Protein AF-A0A519ZXK4-F1 (afdb_monomer)

pLDDT: mean 90.57, std 16.21, range [41.09, 98.88]

Secondary structure (DSSP, 8-state):
---------------------S-TTS-PPPSS------HHHHHHHHHHHHH--EEEE--SGGGTTT-STTGGGS--TT----TTS-HHHHHHHHHGGGGT---TT--HHHHHHHHHHTT--EEEEEEE-TT--BSS--SS-S-BGGGSTTTTSTT-SHHHHHHHHHHHTT-EEEEEE-S--TT-TTTS-TTS---SSS-SS-TTT-HHHHHHHHHHHHHHHHHHHHHS---SB-

Sequence (234 aa):
MKKATLALALLTAASTLPALAQEQGIHQQSTEYEAPTDPLVVKKLDKWRDQKFGLILHWGLYAVPGIIESWQICSEPWIDRDSTSNYEAYKQNYWNYSKVFNPVNFNPEQWASVAKKAGMRYLVFTTKHHDGFNMFDTKQSDFKISNGPFKDNPRADVAKYVFSAFRKEGFMIGAYFSKPDWHSQDFWWPKYATPDRNVNYDIKKYPWRWKKYQDFTYNQISELMHNYGSMDIL

Solvent-accessible surface area (backbone atoms only — not comparable to full-atom values): 14018 Å² total; per-resi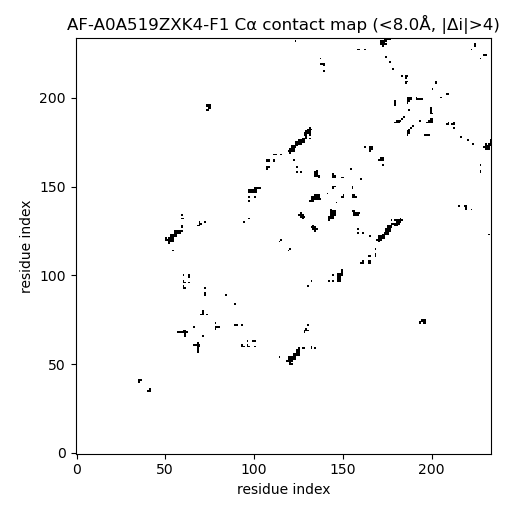due (Å²): 134,92,80,84,83,81,83,81,82,81,80,78,81,79,77,80,70,77,83,83,80,84,60,92,86,61,86,70,83,71,94,61,89,80,76,76,78,52,69,67,58,47,58,47,49,57,57,55,66,69,47,82,41,60,45,75,45,90,65,59,59,32,63,74,84,67,52,69,60,52,55,76,71,39,49,45,95,90,52,85,70,69,85,87,56,56,67,68,60,50,43,52,55,55,60,50,34,46,72,68,49,52,72,86,81,74,52,44,56,60,52,32,52,51,40,49,75,72,63,40,36,32,39,31,38,36,38,23,48,47,56,41,51,23,36,36,75,57,92,84,55,79,56,23,42,44,70,29,66,30,37,85,44,97,63,27,40,39,43,55,51,39,50,50,31,29,46,75,73,67,32,46,37,22,45,39,66,46,84,51,32,62,63,39,59,54,36,41,33,86,92,42,70,64,72,42,84,61,65,42,63,64,49,86,85,38,47,72,44,42,47,52,37,50,52,52,52,49,51,53,51,47,49,50,62,70,72,59,51,85,69,73,42,112

Foldseek 3Di:
DDDDDDDDDPPPPPPPPPPPPPPPPDDDDDPDDDDDPPPVVVVLVVVVVVQVFAEEDQDDLCVQVVDDRCCCLWQDPVRDDDPVDDSVNVLVVSLCSLQVPAPPVDDLLVVLVVCVVVSHAAYEYEQDDQQQQGLADAPLDCNYQCNYPHVPPPCSRVLLVNLVSNVVSNHQYHYDYDLHHCPDCLQDPPVADRNGSGRRDDCVVVVVSVVVSVVSSVRRVVCCPPPNPHHSYD

Radius of gyration: 24.85 Å; Cα contacts (8 Å, |Δi|>4): 290; chains: 1; bounding box: 69×90×57 Å

Mean predicted aligned error: 7.88 Å

Structure (mmCIF, N/CA/C/O backbone):
data_AF-A0A519ZXK4-F1
#
_entry.id   AF-A0A519ZXK4-F1
#
loop_
_atom_site.group_PDB
_atom_site.id
_atom_site.type_symbol
_atom_site.label_atom_id
_atom_site.label_alt_id
_atom_site.label_comp_id
_atom_site.label_asym_id
_atom_site.label_entity_id
_atom_site.label_seq_id
_atom_site.pdbx_PDB_ins_code
_atom_site.Cartn_x
_atom_site.Cartn_y
_atom_site.Cartn_z
_atom_site.occupancy
_atom_site.B_iso_or_equiv
_atom_site.auth_seq_id
_atom_site.auth_comp_id
_atom_site.auth_asym_id
_atom_site.auth_atom_id
_atom_site.pdbx_PDB_model_num
ATOM 1 N N . MET A 1 1 ? 44.407 -70.971 -33.280 1.00 41.09 1 MET A N 1
ATOM 2 C CA . MET A 1 1 ? 44.658 -69.769 -32.451 1.00 41.09 1 MET A CA 1
ATOM 3 C C . MET A 1 1 ? 43.320 -69.168 -32.054 1.00 41.09 1 MET A C 1
ATOM 5 O O . MET A 1 1 ? 42.549 -68.795 -32.925 1.00 41.09 1 MET A O 1
ATOM 9 N N . LYS A 1 2 ? 43.017 -69.180 -30.753 1.00 41.78 2 LYS A N 1
ATOM 10 C CA . LYS A 1 2 ? 41.775 -68.671 -30.156 1.00 41.78 2 LYS A CA 1
ATOM 11 C C . LYS A 1 2 ? 41.741 -67.141 -30.258 1.00 41.78 2 LYS A C 1
ATOM 13 O O . LYS A 1 2 ? 42.714 -66.507 -29.860 1.00 41.78 2 LYS A O 1
ATOM 18 N N . LYS A 1 3 ? 40.633 -66.551 -30.709 1.00 41.34 3 LYS A N 1
ATOM 19 C CA . LYS A 1 3 ? 40.285 -65.161 -30.382 1.00 41.34 3 LYS A CA 1
ATOM 20 C C . LYS A 1 3 ? 38.815 -65.123 -29.978 1.00 41.34 3 LYS A C 1
ATOM 22 O O . LYS A 1 3 ? 37.933 -65.331 -30.798 1.00 41.34 3 LYS A O 1
ATOM 27 N N . ALA A 1 4 ? 38.610 -64.966 -28.674 1.00 42.75 4 ALA A N 1
ATOM 28 C CA . ALA A 1 4 ? 37.325 -64.738 -28.045 1.00 42.75 4 ALA A CA 1
ATOM 29 C C . ALA A 1 4 ? 36.874 -63.305 -28.348 1.00 42.75 4 ALA A C 1
ATOM 31 O O . ALA A 1 4 ? 37.639 -62.363 -28.142 1.00 42.75 4 ALA A O 1
ATOM 32 N N . THR A 1 5 ? 35.648 -63.144 -28.834 1.00 50.75 5 THR A N 1
ATOM 33 C CA . THR A 1 5 ? 35.023 -61.833 -29.008 1.00 50.75 5 THR A CA 1
ATOM 34 C C . THR A 1 5 ? 34.357 -61.467 -27.686 1.00 50.75 5 THR A C 1
ATOM 36 O O . THR A 1 5 ? 33.363 -62.071 -27.291 1.00 50.75 5 THR A O 1
ATOM 39 N N . LEU A 1 6 ? 34.968 -60.531 -26.961 1.00 45.38 6 LEU A N 1
ATOM 40 C CA . LEU A 1 6 ? 34.467 -60.001 -25.698 1.00 45.38 6 LEU A CA 1
ATOM 41 C C . LEU A 1 6 ? 33.311 -59.033 -26.003 1.00 45.38 6 LEU A C 1
ATOM 43 O O . LEU A 1 6 ? 33.526 -57.982 -26.603 1.00 45.38 6 LEU A O 1
ATOM 47 N N . ALA A 1 7 ? 32.089 -59.393 -25.617 1.00 46.34 7 ALA A N 1
ATOM 48 C CA . ALA A 1 7 ? 30.957 -58.474 -25.610 1.00 46.34 7 ALA A CA 1
ATOM 49 C C . ALA A 1 7 ? 31.075 -57.560 -24.382 1.00 46.34 7 ALA A C 1
ATOM 51 O O . ALA A 1 7 ? 30.975 -58.029 -23.249 1.00 46.34 7 ALA A O 1
ATOM 52 N N . LEU A 1 8 ? 31.306 -56.265 -24.599 1.00 43.25 8 LEU A N 1
ATOM 53 C CA . LEU A 1 8 ? 31.286 -55.258 -23.540 1.00 43.25 8 LEU A CA 1
ATOM 54 C C . LEU A 1 8 ? 29.929 -54.544 -23.574 1.00 43.25 8 LEU A C 1
ATOM 56 O O . LEU A 1 8 ? 29.731 -53.589 -24.321 1.00 43.25 8 LEU A O 1
ATOM 60 N N . ALA A 1 9 ? 28.976 -55.040 -22.787 1.00 45.62 9 ALA A N 1
ATOM 61 C CA . ALA A 1 9 ? 27.735 -54.330 -22.507 1.00 45.62 9 ALA A CA 1
ATOM 62 C C . ALA A 1 9 ? 28.016 -53.255 -21.445 1.00 45.62 9 ALA A C 1
ATOM 64 O O . ALA A 1 9 ? 28.137 -53.551 -20.258 1.00 45.62 9 ALA A O 1
ATOM 65 N N . LEU A 1 10 ? 28.151 -52.001 -21.876 1.00 43.91 10 LEU A N 1
ATOM 66 C CA . LEU A 1 10 ? 28.158 -50.841 -20.986 1.00 43.91 10 LEU A CA 1
ATOM 67 C C . LEU A 1 10 ? 26.718 -50.573 -20.522 1.00 43.91 10 LEU A C 1
ATOM 69 O O . LEU A 1 10 ? 25.958 -49.876 -21.188 1.00 43.91 10 LEU A O 1
ATOM 73 N N . LEU A 1 11 ? 26.336 -51.137 -19.372 1.00 45.41 11 LEU A N 1
ATOM 74 C CA . LEU A 1 11 ? 25.186 -50.654 -18.610 1.00 45.41 11 LEU A CA 1
ATOM 75 C C . LEU A 1 11 ? 25.580 -49.340 -17.928 1.00 45.41 11 LEU A C 1
ATOM 77 O O . LEU A 1 11 ? 26.113 -49.327 -16.820 1.00 45.41 11 LEU A O 1
ATOM 81 N N . THR A 1 12 ? 25.308 -48.213 -18.579 1.00 50.72 12 THR A N 1
ATOM 82 C CA . THR A 1 12 ? 25.246 -46.922 -17.892 1.00 50.72 12 THR A CA 1
ATOM 83 C C . THR A 1 12 ? 23.930 -46.858 -17.127 1.00 50.72 12 THR A C 1
ATOM 85 O O . THR A 1 12 ? 22.896 -46.475 -17.674 1.00 50.72 12 THR A O 1
ATOM 88 N N . ALA A 1 13 ? 23.958 -47.254 -15.856 1.00 50.06 13 ALA A N 1
ATOM 89 C CA . ALA A 1 13 ? 22.916 -46.898 -14.908 1.00 50.06 13 ALA A CA 1
ATOM 90 C C . ALA A 1 13 ? 23.002 -45.383 -14.665 1.00 50.06 13 ALA A C 1
ATOM 92 O O . ALA A 1 13 ? 23.744 -44.917 -13.803 1.00 50.06 13 ALA A O 1
ATOM 93 N N . ALA A 1 14 ? 22.291 -44.603 -15.479 1.00 50.00 14 ALA A N 1
ATOM 94 C CA . ALA A 1 14 ? 22.047 -43.198 -15.202 1.00 50.00 14 ALA A CA 1
ATOM 95 C C . ALA A 1 14 ? 21.103 -43.125 -13.996 1.00 50.00 14 ALA A C 1
ATOM 97 O O . ALA A 1 14 ? 19.883 -43.176 -14.135 1.00 50.00 14 ALA A O 1
ATOM 98 N N . SER A 1 15 ? 21.673 -43.064 -12.795 1.00 45.84 15 SER A N 1
ATOM 99 C CA . SER A 1 15 ? 20.947 -42.651 -11.604 1.00 45.84 15 SER A CA 1
ATOM 100 C C . SER A 1 15 ? 20.541 -41.192 -11.796 1.00 45.84 15 SER A C 1
ATOM 102 O O . SER A 1 15 ? 21.322 -40.264 -11.598 1.00 45.84 15 SER A O 1
ATOM 104 N N . THR A 1 16 ? 19.301 -40.981 -12.228 1.00 47.19 16 THR A N 1
ATOM 105 C CA . THR A 1 16 ? 18.646 -39.676 -12.194 1.00 47.19 16 THR A CA 1
ATOM 106 C C . THR A 1 16 ? 18.451 -39.292 -10.731 1.00 47.19 16 THR A C 1
ATOM 108 O O . THR A 1 16 ? 17.419 -39.583 -10.130 1.00 47.19 16 THR A O 1
ATOM 111 N N . LEU A 1 17 ? 19.469 -38.678 -10.130 1.00 46.28 17 LEU A N 1
ATOM 112 C CA . LEU A 1 17 ? 19.286 -37.919 -8.902 1.00 46.28 17 LEU A CA 1
ATOM 113 C C . LEU A 1 17 ? 18.347 -36.754 -9.245 1.00 46.28 17 LEU A C 1
ATOM 115 O O . LEU A 1 17 ? 18.688 -35.958 -10.126 1.00 46.28 17 LEU A O 1
ATOM 119 N N . PRO A 1 18 ? 17.164 -36.640 -8.618 1.00 44.34 18 PRO A N 1
ATOM 120 C CA . PRO A 1 18 ? 16.341 -35.460 -8.802 1.00 44.34 18 PRO A CA 1
ATOM 121 C C . PRO A 1 18 ? 17.137 -34.251 -8.304 1.00 44.34 18 PRO A C 1
ATOM 123 O O . PRO A 1 18 ? 17.738 -34.277 -7.229 1.00 44.34 18 PRO A O 1
ATOM 126 N N . ALA A 1 19 ? 17.174 -33.199 -9.117 1.00 43.81 19 ALA A N 1
ATOM 127 C CA . ALA A 1 19 ? 17.803 -31.935 -8.778 1.00 43.81 19 ALA A CA 1
ATOM 128 C C . ALA A 1 19 ? 17.041 -31.265 -7.618 1.00 43.81 19 ALA A C 1
ATOM 130 O O . ALA A 1 19 ? 16.185 -30.413 -7.829 1.00 43.81 19 ALA A O 1
ATOM 131 N N . LEU A 1 20 ? 17.359 -31.635 -6.376 1.00 47.44 20 LEU A N 1
ATOM 132 C CA . LEU A 1 20 ? 16.859 -31.003 -5.147 1.00 47.44 20 LEU A CA 1
ATOM 133 C C . LEU A 1 20 ? 17.559 -29.656 -4.882 1.00 47.44 20 LEU A C 1
ATOM 135 O O . LEU A 1 20 ? 18.068 -29.402 -3.794 1.00 47.44 20 LEU A O 1
ATOM 139 N N . ALA A 1 21 ? 17.646 -28.780 -5.884 1.00 44.69 21 ALA A N 1
ATOM 140 C CA . ALA A 1 21 ? 18.371 -27.511 -5.760 1.00 44.69 21 ALA A CA 1
ATOM 141 C C . ALA A 1 21 ? 17.477 -26.300 -5.412 1.00 44.69 21 ALA A C 1
ATOM 143 O O . ALA A 1 21 ? 17.986 -25.182 -5.267 1.00 44.69 21 ALA A O 1
ATOM 144 N N . GLN A 1 22 ? 16.163 -26.491 -5.232 1.00 50.97 22 GLN A N 1
ATOM 145 C CA . GLN A 1 22 ? 15.200 -25.381 -5.191 1.00 50.97 22 GLN A CA 1
ATOM 146 C C . GLN A 1 22 ? 14.419 -25.199 -3.876 1.00 50.97 22 GLN A C 1
ATOM 148 O O . GLN A 1 22 ? 13.482 -24.414 -3.848 1.00 50.97 22 GLN A O 1
ATOM 153 N N . GLU A 1 23 ? 14.819 -25.829 -2.767 1.00 48.72 23 GLU A N 1
ATOM 154 C CA . GLU A 1 23 ? 14.018 -25.761 -1.522 1.00 48.72 23 GLU A CA 1
ATOM 155 C C . GLU A 1 23 ? 14.664 -25.035 -0.337 1.00 48.72 23 GLU A C 1
ATOM 157 O O . GLU A 1 23 ? 14.016 -24.785 0.675 1.00 48.72 23 GLU A O 1
ATOM 162 N N . GLN A 1 24 ? 15.935 -24.648 -0.421 1.00 45.44 24 GLN A N 1
ATOM 163 C CA . GLN A 1 24 ? 16.565 -23.928 0.689 1.00 45.44 24 GLN A CA 1
ATOM 164 C C . GLN A 1 24 ? 16.168 -22.446 0.656 1.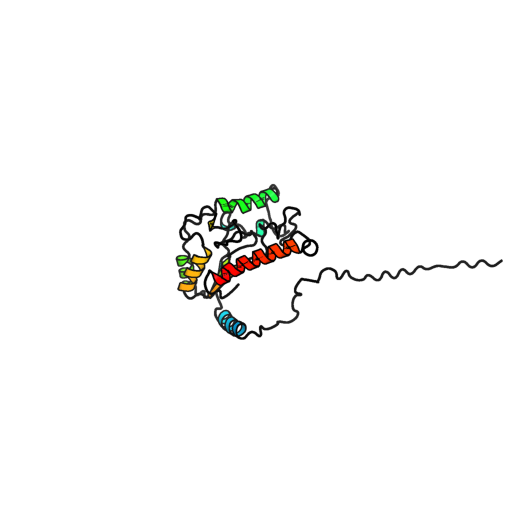00 45.44 24 GLN A C 1
ATOM 166 O O . GLN A 1 24 ? 16.806 -21.645 -0.032 1.00 45.44 24 GLN A O 1
ATOM 171 N N . GLY A 1 25 ? 15.092 -22.104 1.374 1.00 52.41 25 GLY A N 1
ATOM 172 C CA . GLY A 1 25 ? 14.665 -20.724 1.648 1.00 52.41 25 GLY A CA 1
ATOM 173 C C . GLY A 1 25 ? 13.175 -20.426 1.449 1.00 52.41 25 GLY A C 1
ATOM 174 O O . GLY A 1 25 ? 12.753 -19.302 1.716 1.00 52.41 25 GLY A O 1
ATOM 175 N N . ILE A 1 26 ? 12.383 -21.396 0.990 1.00 55.75 26 ILE A N 1
ATOM 176 C CA . ILE A 1 26 ? 10.924 -21.278 0.882 1.00 55.75 26 ILE A CA 1
ATOM 177 C C . ILE A 1 26 ? 10.330 -22.067 2.047 1.00 55.75 26 ILE A C 1
ATOM 179 O O . ILE A 1 26 ? 10.653 -23.241 2.219 1.00 55.75 26 ILE A O 1
ATOM 183 N N . HIS A 1 27 ? 9.496 -21.426 2.871 1.00 59.22 27 HIS A N 1
ATOM 184 C CA . HIS A 1 27 ? 8.687 -22.168 3.834 1.00 59.22 27 HIS A CA 1
ATOM 185 C C . HIS A 1 27 ? 7.793 -23.122 3.045 1.00 59.22 27 HIS A C 1
ATOM 187 O O . HIS A 1 27 ? 6.968 -22.675 2.249 1.00 59.22 27 HIS A O 1
ATOM 193 N N . GLN A 1 28 ? 8.005 -24.423 3.235 1.00 71.12 28 GLN A N 1
ATOM 194 C CA . GLN A 1 28 ? 7.142 -25.440 2.655 1.00 71.12 28 GLN A CA 1
ATOM 195 C C . GLN A 1 28 ? 5.720 -25.236 3.172 1.00 71.12 28 GLN A C 1
ATOM 197 O O . GLN A 1 28 ? 5.525 -24.809 4.313 1.00 71.12 28 GLN A O 1
ATOM 202 N N . GLN A 1 29 ? 4.729 -25.520 2.329 1.00 78.06 29 GLN A N 1
ATOM 203 C CA . GLN A 1 29 ? 3.345 -25.512 2.778 1.00 78.06 29 GLN A CA 1
ATOM 204 C C . GLN A 1 29 ? 3.203 -26.549 3.897 1.00 78.06 29 GLN A C 1
ATOM 206 O O . GLN A 1 29 ? 3.463 -27.732 3.677 1.00 78.06 29 GLN A O 1
ATOM 211 N N . SER A 1 30 ? 2.813 -26.106 5.093 1.00 80.38 30 SER A N 1
ATOM 212 C CA . SER A 1 30 ? 2.584 -27.013 6.214 1.00 80.38 30 SER A CA 1
ATOM 213 C C . SER A 1 30 ? 1.521 -28.045 5.836 1.00 80.38 30 SER A C 1
ATOM 215 O O . SER A 1 30 ? 0.468 -27.705 5.292 1.00 80.38 30 SER A O 1
ATOM 217 N N . THR A 1 31 ? 1.798 -29.316 6.123 1.00 86.56 31 THR A N 1
ATOM 218 C CA . THR A 1 31 ? 0.842 -30.418 5.932 1.00 86.56 31 THR A CA 1
ATOM 219 C C . THR A 1 31 ? -0.228 -30.445 7.019 1.00 86.56 31 THR A C 1
ATOM 221 O O . THR A 1 31 ? -1.282 -31.046 6.833 1.00 86.56 31 THR A O 1
ATOM 224 N N . GLU A 1 32 ? 0.035 -29.781 8.143 1.00 90.62 32 GLU A N 1
ATOM 225 C CA . GLU A 1 32 ? -0.847 -29.694 9.299 1.00 90.62 32 GLU A CA 1
ATOM 226 C C . GLU A 1 32 ? -0.980 -28.240 9.759 1.00 90.62 32 GLU A C 1
ATOM 228 O O . GLU A 1 32 ? -0.099 -27.408 9.526 1.00 90.62 32 GLU A O 1
ATOM 233 N N . TYR A 1 33 ? -2.105 -27.920 10.401 1.00 86.69 33 TYR A N 1
ATOM 234 C CA . TYR A 1 33 ? -2.305 -26.601 10.989 1.00 86.69 33 TYR A CA 1
ATOM 235 C C . TYR A 1 33 ? -1.524 -26.487 12.301 1.00 86.69 33 TYR A C 1
ATOM 237 O O . TYR A 1 33 ? -1.859 -27.134 13.294 1.00 86.69 33 TYR A O 1
ATOM 245 N N . GLU A 1 34 ? -0.522 -25.615 12.322 1.00 88.62 34 GLU A N 1
ATOM 246 C CA . GLU A 1 34 ? 0.220 -25.273 13.532 1.00 88.62 34 GLU A CA 1
ATOM 247 C C . GLU A 1 34 ? -0.486 -24.127 14.264 1.00 88.62 34 GLU A C 1
ATOM 249 O O . GLU A 1 34 ? -0.427 -22.963 13.861 1.00 88.62 34 GLU A O 1
ATOM 254 N N . ALA A 1 35 ? -1.195 -24.454 15.346 1.00 89.62 35 ALA A N 1
ATOM 255 C CA . ALA A 1 35 ? -1.853 -23.439 16.157 1.00 89.62 35 ALA A CA 1
ATOM 256 C C . ALA A 1 35 ? -0.811 -22.534 16.846 1.00 89.62 35 ALA A C 1
ATOM 258 O O . ALA A 1 35 ? 0.158 -23.043 17.416 1.00 89.62 35 ALA A O 1
ATOM 259 N N . PRO A 1 36 ? -1.012 -21.202 16.866 1.00 91.38 36 PRO A N 1
ATOM 260 C CA . PRO A 1 36 ? -0.113 -20.313 17.585 1.00 91.38 36 PRO A CA 1
ATOM 261 C C . PRO A 1 36 ? -0.169 -20.604 19.085 1.00 91.38 36 PRO A C 1
ATOM 263 O O . PRO A 1 36 ? -1.247 -20.747 19.661 1.00 91.38 36 PRO A O 1
ATOM 266 N N . THR A 1 37 ? 1.000 -20.666 19.716 1.00 94.81 37 THR A N 1
ATOM 267 C CA . THR A 1 37 ? 1.147 -20.958 21.150 1.00 94.81 37 THR A CA 1
ATOM 268 C C . THR A 1 37 ? 1.310 -19.702 22.002 1.00 94.81 37 THR A C 1
ATOM 270 O O . THR A 1 37 ? 1.111 -19.759 23.215 1.00 94.81 37 THR A O 1
ATOM 273 N N . ASP A 1 38 ? 1.635 -18.561 21.386 1.00 96.12 38 ASP A N 1
ATOM 274 C CA . ASP A 1 38 ? 1.746 -17.281 22.080 1.00 96.12 38 ASP A CA 1
ATOM 275 C C . ASP A 1 38 ? 0.381 -16.884 22.694 1.00 96.12 38 ASP A C 1
ATOM 277 O O . ASP A 1 38 ? -0.602 -16.712 21.958 1.00 96.12 38 ASP A O 1
ATOM 281 N N . PRO A 1 39 ? 0.287 -16.703 24.027 1.00 95.69 39 PRO A N 1
ATOM 282 C CA . PRO A 1 39 ? -0.982 -16.412 24.695 1.00 95.69 39 PRO A CA 1
ATOM 283 C C . PRO A 1 39 ? -1.661 -15.117 24.229 1.00 95.69 39 PRO A C 1
ATOM 285 O O . PRO A 1 39 ? -2.894 -15.028 24.223 1.00 95.69 39 PRO A O 1
ATOM 288 N N . LEU A 1 40 ? -0.885 -14.099 23.842 1.00 93.88 40 LEU A N 1
ATOM 289 C CA . LEU A 1 40 ? -1.419 -12.839 23.329 1.00 93.88 40 LEU A CA 1
ATOM 290 C C . LEU A 1 40 ? -2.017 -13.036 21.938 1.00 93.88 40 LEU A C 1
ATOM 292 O O . LEU A 1 40 ? -3.101 -12.511 21.667 1.00 93.88 40 LEU A O 1
ATOM 296 N N . VAL A 1 41 ? -1.358 -13.830 21.089 1.00 93.88 41 VAL A N 1
ATOM 297 C CA . VAL A 1 41 ? -1.867 -14.182 19.755 1.00 93.88 41 VAL A CA 1
ATOM 298 C C . VAL A 1 41 ? -3.159 -14.983 19.873 1.00 93.88 41 VAL A C 1
ATOM 300 O O . VAL A 1 41 ? -4.158 -14.611 19.260 1.00 93.88 41 VAL A O 1
ATOM 303 N N . VAL A 1 42 ? -3.193 -16.017 20.717 1.00 94.88 42 VAL A N 1
ATOM 304 C CA . VAL A 1 42 ? -4.399 -16.837 20.940 1.00 94.88 42 VAL A CA 1
ATOM 305 C C . VAL A 1 42 ? -5.578 -15.973 21.394 1.00 94.88 42 VAL A C 1
ATOM 307 O O . VAL A 1 42 ? -6.664 -16.036 20.814 1.00 94.88 42 VAL A O 1
ATOM 310 N N . LYS A 1 43 ? -5.360 -15.091 22.377 1.00 94.19 43 LYS A N 1
ATOM 311 C CA . LYS A 1 43 ? -6.392 -14.165 22.869 1.00 94.19 43 LYS A CA 1
ATOM 312 C C . LYS A 1 43 ? -6.858 -13.178 21.795 1.00 94.19 43 LYS A C 1
ATOM 314 O O . LYS A 1 43 ? -8.030 -12.800 21.768 1.00 94.19 43 LYS A O 1
ATOM 319 N N . LYS A 1 44 ? -5.953 -12.711 20.930 1.00 93.94 44 LYS A N 1
ATOM 320 C CA . LYS A 1 44 ? -6.285 -11.793 19.833 1.00 93.94 44 LYS A CA 1
ATOM 321 C C . LYS A 1 44 ? -7.101 -12.484 18.746 1.00 93.94 44 LYS A C 1
ATOM 323 O O . LYS A 1 44 ? -8.066 -11.894 18.265 1.00 93.94 44 LYS A O 1
ATOM 328 N N . LEU A 1 45 ? -6.748 -13.721 18.404 1.00 94.25 45 LEU A N 1
ATOM 329 C CA . LEU A 1 45 ? -7.460 -14.527 17.415 1.00 94.25 45 LEU A CA 1
ATOM 330 C C . LEU A 1 45 ? -8.896 -14.815 17.835 1.00 94.25 45 LEU A C 1
ATOM 332 O O . LEU A 1 45 ? -9.785 -14.715 16.996 1.00 94.25 45 LEU A O 1
ATOM 336 N N . ASP A 1 46 ? -9.141 -15.110 19.111 1.00 93.25 46 ASP A N 1
ATOM 337 C CA . ASP A 1 46 ? -10.502 -15.304 19.623 1.00 93.25 46 ASP A CA 1
ATOM 338 C C . ASP A 1 46 ? -11.373 -14.053 19.403 1.00 93.25 46 ASP A C 1
ATOM 340 O O . ASP A 1 46 ? -12.441 -14.116 18.793 1.0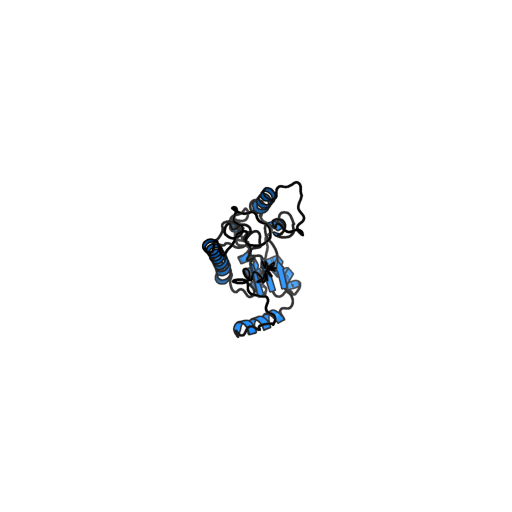0 93.25 46 ASP A O 1
ATOM 344 N N . LYS A 1 47 ? -10.840 -12.873 19.751 1.00 93.81 47 LYS A N 1
ATOM 345 C CA . LYS A 1 47 ? -11.504 -11.585 19.493 1.00 93.81 47 LYS A CA 1
ATOM 346 C C . LYS A 1 47 ? -11.717 -11.303 18.007 1.00 93.81 47 LYS A C 1
ATOM 348 O O . LYS A 1 47 ? -12.776 -10.807 17.630 1.00 93.81 47 LYS A O 1
ATOM 353 N N . TRP A 1 48 ? -10.712 -11.568 17.170 1.00 94.38 48 TRP A N 1
ATOM 354 C CA . TRP A 1 48 ? -10.798 -11.334 15.727 1.00 94.38 48 TRP A CA 1
ATOM 355 C C . TRP A 1 48 ? -11.846 -12.243 15.078 1.00 94.38 48 TRP A C 1
ATOM 357 O O . TRP A 1 48 ? -12.689 -11.770 14.315 1.00 94.38 48 TRP A O 1
ATOM 367 N N . ARG A 1 49 ? -11.863 -13.528 15.454 1.00 93.62 49 ARG A N 1
ATOM 368 C CA . ARG A 1 49 ? -12.866 -14.500 15.003 1.00 93.62 49 ARG A CA 1
ATOM 369 C C . ARG A 1 49 ? -14.280 -14.057 15.330 1.00 93.62 49 ARG A C 1
ATOM 371 O O . ARG A 1 49 ? -15.188 -14.426 14.590 1.00 93.62 49 ARG A O 1
ATOM 378 N N . ASP A 1 50 ? -14.491 -13.313 16.410 1.00 95.69 50 ASP A N 1
ATOM 379 C CA . ASP A 1 50 ? -15.812 -12.812 16.785 1.00 95.69 50 ASP A CA 1
ATOM 380 C C . ASP A 1 50 ? -16.262 -11.573 15.994 1.00 95.69 50 ASP A C 1
ATOM 382 O O . ASP A 1 50 ? -17.447 -11.264 15.963 1.00 95.69 50 ASP A O 1
ATOM 386 N N . GLN A 1 51 ? -15.361 -10.900 15.268 1.00 95.88 51 GLN A N 1
ATOM 387 C CA . GLN A 1 51 ? -15.743 -9.727 14.471 1.00 95.88 51 GLN A CA 1
ATOM 388 C C . GLN A 1 51 ? -16.640 -10.078 13.276 1.00 95.88 51 GLN A C 1
ATOM 390 O O . GLN A 1 51 ? -17.471 -9.257 12.898 1.00 95.88 51 GLN A O 1
ATOM 395 N N . LYS A 1 52 ? -16.483 -11.287 12.705 1.00 95.75 52 LYS A N 1
ATOM 396 C CA . LYS A 1 52 ? -17.225 -11.905 11.575 1.00 95.75 52 LYS A CA 1
ATOM 397 C C . LYS A 1 52 ? -17.217 -11.156 10.239 1.00 95.75 52 LYS A C 1
ATOM 399 O O . LYS A 1 52 ? -17.067 -11.791 9.202 1.00 95.75 52 LYS A O 1
ATOM 404 N N . PHE A 1 53 ? -17.409 -9.843 10.247 1.00 97.81 53 PHE A N 1
ATOM 405 C CA . PHE A 1 53 ? -17.667 -9.030 9.070 1.00 97.81 53 PHE A CA 1
ATOM 406 C C . PHE A 1 53 ? -16.835 -7.747 9.096 1.00 97.81 53 PHE A C 1
ATOM 408 O O . PHE A 1 53 ? -16.869 -6.975 10.057 1.00 97.81 53 PHE A O 1
ATOM 415 N N . GLY A 1 54 ? -16.090 -7.506 8.021 1.00 97.69 54 GLY A N 1
ATOM 416 C CA . GLY A 1 54 ? -15.219 -6.346 7.893 1.00 97.69 54 GLY A CA 1
ATOM 417 C C . GLY A 1 54 ? -15.105 -5.847 6.464 1.00 97.69 54 GLY A C 1
ATOM 418 O O . GLY A 1 54 ? -15.632 -6.442 5.526 1.00 97.69 54 GLY A O 1
ATOM 419 N N . LEU A 1 55 ? -14.409 -4.726 6.331 1.00 98.31 55 LEU A N 1
ATOM 420 C CA . LEU A 1 55 ? -14.128 -4.042 5.081 1.00 98.31 55 LEU A CA 1
ATOM 421 C C . LEU A 1 55 ? -12.672 -4.279 4.700 1.00 98.31 55 LEU A C 1
ATOM 423 O O . LEU A 1 55 ? -11.786 -3.971 5.490 1.00 98.31 55 LEU A O 1
ATOM 427 N N . ILE A 1 56 ? -12.416 -4.747 3.483 1.00 98.06 56 ILE A N 1
ATOM 428 C CA . ILE A 1 56 ? -11.111 -4.572 2.844 1.00 98.06 56 ILE A CA 1
ATOM 429 C C . ILE A 1 56 ? -11.234 -3.479 1.789 1.00 98.06 56 ILE A C 1
ATOM 431 O O . ILE A 1 56 ? -12.194 -3.464 1.020 1.00 98.06 56 ILE A O 1
ATOM 435 N N . LEU A 1 57 ? -10.290 -2.545 1.776 1.00 97.62 57 LEU A N 1
ATOM 436 C CA . LEU A 1 57 ? -10.308 -1.405 0.870 1.00 97.62 57 LEU A CA 1
ATOM 437 C C . LEU A 1 57 ? -9.002 -1.383 0.078 1.00 97.62 57 LEU A C 1
ATOM 439 O O . LEU A 1 57 ? -7.962 -0.994 0.609 1.00 97.62 57 LEU A O 1
ATOM 443 N N . HIS A 1 58 ? -9.095 -1.808 -1.185 1.00 98.19 58 HIS A N 1
ATOM 444 C CA . HIS A 1 58 ? -8.045 -1.649 -2.187 1.00 98.19 58 HIS A CA 1
ATOM 445 C C . HIS A 1 58 ? -8.183 -0.282 -2.848 1.00 98.19 58 HIS A C 1
ATOM 447 O O . HIS A 1 58 ? -9.134 -0.021 -3.584 1.00 98.19 58 HIS A O 1
ATOM 453 N N . TRP A 1 59 ? -7.243 0.610 -2.550 1.00 98.44 59 TRP A N 1
ATOM 454 C CA . TRP A 1 59 ? -7.183 1.945 -3.126 1.00 98.44 59 TRP A CA 1
ATOM 455 C C . TRP A 1 59 ? -5.738 2.389 -3.328 1.00 98.44 59 TRP A C 1
ATOM 457 O O . TRP A 1 59 ? -4.917 2.331 -2.415 1.00 98.44 59 TRP A O 1
ATOM 467 N N . GLY A 1 60 ? -5.445 2.836 -4.546 1.00 98.19 60 GLY A N 1
ATOM 468 C CA . GLY A 1 60 ? -4.120 3.231 -5.009 1.00 98.19 60 GLY A CA 1
ATOM 469 C C . GLY A 1 60 ? -4.196 3.780 -6.433 1.00 98.19 60 GLY A C 1
ATOM 470 O O . GLY A 1 60 ? -5.272 4.169 -6.892 1.00 98.19 60 GLY A O 1
ATOM 471 N N . LEU A 1 61 ? -3.070 3.789 -7.151 1.00 98.62 61 LEU A N 1
ATOM 472 C CA . LEU A 1 61 ? -2.973 4.388 -8.492 1.00 98.62 61 LEU A CA 1
ATOM 473 C C . LEU A 1 61 ? -3.976 3.818 -9.492 1.00 98.62 61 LEU A C 1
ATOM 475 O O . LEU A 1 61 ? -4.531 4.552 -10.302 1.00 98.62 61 LEU A O 1
ATOM 479 N N . TYR A 1 62 ? -4.255 2.525 -9.387 1.00 97.69 62 TYR A N 1
ATOM 480 C CA . TYR A 1 62 ? -5.220 1.792 -10.199 1.00 97.69 62 TYR A CA 1
ATOM 481 C C . TYR A 1 62 ? -6.663 2.302 -10.120 1.00 97.69 62 TYR A C 1
ATOM 483 O O . TYR A 1 62 ? -7.449 2.062 -11.036 1.00 97.69 62 TYR A O 1
ATOM 491 N N . ALA A 1 63 ? -7.005 3.072 -9.083 1.00 97.81 63 ALA A N 1
ATOM 492 C CA . ALA A 1 63 ? -8.292 3.755 -8.999 1.00 97.81 63 ALA A CA 1
ATOM 493 C C . ALA A 1 63 ? -8.421 4.912 -10.007 1.00 97.81 63 ALA A C 1
ATOM 495 O O . ALA A 1 63 ? -9.540 5.306 -10.319 1.00 97.81 63 ALA A O 1
ATOM 496 N N . VAL A 1 64 ? -7.308 5.452 -10.525 1.00 98.00 64 VAL A N 1
ATOM 497 C CA . VAL A 1 64 ? -7.316 6.507 -11.553 1.00 98.00 64 VAL A CA 1
ATOM 498 C C . VAL A 1 64 ? -7.887 5.987 -12.879 1.00 98.00 64 VAL A C 1
ATOM 500 O O . VAL A 1 64 ? -8.852 6.574 -13.364 1.00 98.00 64 VAL A O 1
ATOM 503 N N . PRO A 1 65 ? -7.352 4.904 -13.477 1.00 95.94 65 PRO A N 1
ATOM 504 C CA . PRO A 1 65 ? -7.921 4.328 -14.694 1.00 95.94 65 PRO A CA 1
ATOM 505 C C . PRO A 1 65 ? -9.100 3.370 -14.442 1.00 95.94 65 PRO A C 1
ATOM 507 O O . PRO A 1 65 ? -9.735 2.952 -15.404 1.00 95.94 65 PRO A O 1
ATOM 510 N N . GLY A 1 66 ? -9.388 2.995 -13.188 1.00 96.06 66 GLY A N 1
ATOM 511 C CA . GLY A 1 66 ? -10.482 2.075 -12.850 1.00 96.06 66 GLY A CA 1
ATOM 512 C C . GLY A 1 66 ? -10.217 0.623 -13.263 1.00 96.06 66 GLY A C 1
ATOM 513 O O . GLY A 1 66 ? -11.112 -0.041 -13.780 1.00 96.06 66 GLY A O 1
ATOM 514 N N . ILE A 1 67 ? -8.987 0.141 -13.064 1.00 93.44 67 ILE A N 1
ATOM 515 C CA . ILE A 1 67 ? -8.540 -1.201 -13.479 1.00 93.44 67 ILE A CA 1
ATOM 516 C C . ILE A 1 67 ? -8.291 -2.131 -12.285 1.00 93.44 67 ILE A C 1
ATOM 518 O O . ILE A 1 67 ? -8.324 -1.707 -11.130 1.00 93.44 67 ILE A O 1
ATOM 522 N N . ILE A 1 68 ? -8.038 -3.408 -12.589 1.00 92.25 68 ILE A N 1
ATOM 523 C CA . ILE A 1 68 ? -7.780 -4.486 -11.623 1.00 92.25 68 ILE A CA 1
ATOM 524 C C . ILE A 1 68 ? -6.440 -4.224 -10.909 1.00 92.25 68 ILE A C 1
ATOM 526 O O . ILE A 1 68 ? -5.363 -4.502 -11.444 1.00 92.25 68 ILE A O 1
ATOM 530 N N . GLU A 1 69 ? -6.531 -3.617 -9.727 1.00 93.50 69 GLU A N 1
ATOM 531 C CA . GLU A 1 69 ? -5.436 -3.165 -8.867 1.00 93.50 69 GLU A CA 1
ATOM 532 C C . GLU A 1 69 ? -4.125 -2.864 -9.630 1.00 93.50 69 GLU A C 1
ATOM 534 O O . GLU A 1 69 ? -4.125 -2.261 -10.703 1.00 93.50 69 GLU A O 1
ATOM 539 N N . SER A 1 70 ? -2.973 -3.297 -9.118 1.00 95.50 70 SER A N 1
ATOM 540 C CA . SER A 1 70 ? -1.723 -3.189 -9.873 1.00 95.50 70 SER A CA 1
ATOM 541 C C . SER A 1 70 ? -1.487 -4.352 -10.828 1.00 95.50 70 SER A C 1
ATOM 543 O O . SER A 1 70 ? -0.493 -4.351 -11.543 1.00 95.50 70 SER A O 1
ATOM 545 N N . TRP A 1 71 ? -2.339 -5.375 -10.854 1.00 95.88 71 TRP A N 1
ATOM 546 C CA . TRP A 1 71 ? -2.062 -6.630 -11.566 1.00 95.88 71 TRP A CA 1
ATOM 547 C C . TRP A 1 71 ? -1.839 -6.447 -13.064 1.00 95.88 71 TRP A C 1
ATOM 549 O O . TRP A 1 71 ? -1.100 -7.208 -13.682 1.00 95.88 71 TRP A O 1
ATOM 559 N N . GLN A 1 72 ? -2.397 -5.381 -13.628 1.00 93.38 72 GLN A N 1
ATOM 560 C CA . GLN A 1 72 ? -2.179 -4.976 -15.007 1.00 93.38 72 GLN A CA 1
ATOM 561 C C . GLN A 1 72 ? -0.709 -4.696 -15.365 1.00 93.38 72 GLN A C 1
ATOM 563 O O . GLN A 1 72 ? -0.375 -4.736 -16.542 1.00 93.38 72 GLN A O 1
ATOM 568 N N . ILE A 1 73 ? 0.199 -4.482 -14.406 1.00 94.50 73 ILE A N 1
ATOM 569 C CA . ILE A 1 73 ? 1.650 -4.395 -14.672 1.00 94.50 73 ILE A CA 1
ATOM 570 C C . ILE A 1 73 ? 2.409 -5.715 -14.440 1.00 94.50 73 ILE A C 1
ATOM 572 O O . ILE A 1 73 ? 3.628 -5.739 -14.579 1.00 94.50 73 ILE A O 1
ATOM 576 N N . CYS A 1 74 ? 1.714 -6.817 -14.134 1.00 94.06 74 CYS A N 1
ATOM 577 C CA . CYS A 1 74 ? 2.286 -8.158 -13.973 1.00 94.06 74 CYS A CA 1
ATOM 578 C C . CYS A 1 74 ? 2.314 -8.941 -15.297 1.00 94.06 74 CYS A C 1
ATOM 580 O O . CYS A 1 74 ? 1.349 -8.926 -16.061 1.00 94.06 74 CYS A O 1
ATOM 582 N N . SER A 1 75 ? 3.392 -9.671 -15.582 1.00 92.00 75 SER A N 1
ATOM 583 C CA . SER A 1 75 ? 3.534 -10.455 -16.819 1.00 92.00 75 SER A CA 1
ATOM 584 C C . SER A 1 75 ? 2.954 -11.870 -16.695 1.00 92.00 75 SER A C 1
ATOM 586 O O . SER A 1 75 ? 3.673 -12.849 -16.850 1.00 92.00 75 SER A O 1
ATOM 588 N N . GLU A 1 76 ? 1.655 -12.008 -16.424 1.00 92.62 76 GLU A N 1
ATOM 589 C CA . GLU A 1 76 ? 1.024 -13.330 -16.292 1.00 92.62 76 GLU A CA 1
ATOM 590 C C . GLU A 1 76 ? -0.081 -13.595 -17.326 1.00 92.62 76 GLU A C 1
ATOM 592 O O . GLU A 1 76 ? -0.757 -12.653 -17.734 1.00 92.62 76 GLU A O 1
ATOM 597 N N . PRO A 1 77 ? -0.311 -14.861 -17.741 1.00 91.19 77 PRO A N 1
ATOM 598 C CA . PRO A 1 77 ? -1.219 -15.182 -18.852 1.00 91.19 77 PRO A CA 1
ATOM 599 C C . PRO A 1 77 ? -2.693 -14.825 -18.628 1.00 91.19 77 PRO A C 1
ATOM 601 O O . PRO A 1 77 ? -3.452 -14.737 -19.584 1.00 91.19 77 PRO A O 1
ATOM 604 N N . TRP A 1 78 ? -3.114 -14.662 -17.372 1.00 92.25 78 TRP A N 1
ATOM 605 C CA . TRP A 1 78 ? -4.480 -14.267 -17.015 1.00 92.25 78 TRP A CA 1
ATOM 606 C C . TRP A 1 78 ? -4.684 -12.744 -17.035 1.00 92.25 78 TRP A C 1
ATOM 608 O O . TRP A 1 78 ? -5.801 -12.274 -16.823 1.00 92.25 78 TRP A O 1
ATOM 618 N N . ILE A 1 79 ? -3.618 -11.973 -17.275 1.00 91.62 79 ILE A N 1
ATOM 619 C CA . ILE A 1 79 ? -3.673 -10.524 -17.432 1.00 91.62 79 ILE A CA 1
ATOM 620 C C . ILE A 1 79 ? -3.825 -10.198 -18.908 1.00 91.62 79 ILE A C 1
ATOM 622 O O . ILE A 1 79 ? -2.883 -10.345 -19.687 1.00 91.62 79 ILE A O 1
ATOM 626 N N . ASP A 1 80 ? -5.004 -9.706 -19.265 1.00 87.62 80 ASP A N 1
ATOM 627 C CA . ASP A 1 80 ? -5.243 -9.153 -20.588 1.00 87.62 80 ASP A CA 1
ATOM 628 C C . ASP A 1 80 ? -4.799 -7.686 -20.642 1.00 87.62 80 ASP A C 1
ATOM 630 O O . ASP A 1 80 ? -5.084 -6.899 -19.731 1.00 87.62 80 ASP A O 1
ATOM 634 N N . ARG A 1 81 ? -4.075 -7.343 -21.706 1.00 86.75 81 ARG A N 1
ATOM 635 C CA . ARG A 1 81 ? -3.554 -6.008 -22.011 1.00 86.75 81 ARG A CA 1
ATOM 636 C C . ARG A 1 81 ? -3.646 -5.777 -23.508 1.00 86.75 81 ARG A C 1
ATOM 638 O O . ARG A 1 81 ? -3.485 -6.698 -24.302 1.00 86.75 81 ARG A O 1
ATOM 645 N N . ASP A 1 82 ? -3.776 -4.511 -23.881 1.00 83.81 82 ASP A N 1
ATOM 646 C CA . ASP A 1 82 ? -3.666 -4.088 -25.271 1.00 83.81 82 ASP A CA 1
ATOM 647 C C . ASP A 1 82 ? -2.332 -4.551 -25.891 1.00 83.81 82 ASP A C 1
ATOM 649 O O . ASP A 1 82 ? -1.250 -4.084 -25.523 1.00 83.81 82 ASP A O 1
ATOM 653 N N . SER A 1 83 ? -2.429 -5.460 -26.864 1.00 82.75 83 SER A N 1
ATOM 654 C CA . SER A 1 83 ? -1.293 -6.058 -27.568 1.00 82.75 83 SER A CA 1
ATOM 655 C C . SER A 1 83 ? -0.525 -5.073 -28.452 1.00 82.75 83 SER A C 1
ATOM 657 O O . SER A 1 83 ? 0.553 -5.405 -28.943 1.00 82.75 83 SER A O 1
ATOM 659 N N . THR A 1 84 ? -1.072 -3.879 -28.698 1.00 85.62 84 THR A N 1
ATOM 660 C CA . THR A 1 84 ? -0.410 -2.826 -29.483 1.00 85.62 84 THR A CA 1
ATOM 661 C C . THR A 1 84 ? 0.535 -1.967 -28.639 1.00 85.62 84 THR A C 1
ATOM 663 O O . THR A 1 84 ? 1.373 -1.245 -29.182 1.00 85.62 84 THR A O 1
ATOM 666 N N . SER A 1 85 ? 0.455 -2.080 -27.310 1.00 84.25 85 SER A N 1
ATOM 667 C CA . SER A 1 85 ? 1.276 -1.324 -26.370 1.00 84.25 85 SER A CA 1
ATOM 668 C C . SER A 1 85 ? 2.539 -2.090 -25.964 1.00 84.25 85 SER A C 1
ATOM 670 O O . SER A 1 85 ? 2.502 -3.254 -25.567 1.00 84.25 85 SER A O 1
ATOM 672 N N . ASN A 1 86 ? 3.691 -1.414 -25.998 1.00 91.19 86 ASN A N 1
ATOM 673 C CA . ASN A 1 86 ? 4.932 -1.959 -25.447 1.00 91.19 86 ASN A CA 1
ATOM 674 C C . ASN A 1 86 ? 4.810 -2.132 -23.919 1.00 91.19 86 ASN A C 1
ATOM 676 O O . ASN A 1 86 ? 4.411 -1.201 -23.224 1.00 91.19 86 ASN A O 1
ATOM 680 N N . TYR A 1 87 ? 5.201 -3.294 -23.388 1.00 91.94 87 TYR A N 1
ATOM 681 C CA . TYR A 1 87 ? 5.052 -3.617 -21.962 1.00 91.94 87 TYR A CA 1
ATOM 682 C C . TYR A 1 87 ? 5.798 -2.656 -21.021 1.00 91.94 87 TYR A C 1
ATOM 684 O O . TYR A 1 87 ? 5.249 -2.247 -19.999 1.00 91.94 87 TYR A O 1
ATOM 692 N N . GLU A 1 88 ? 7.021 -2.244 -21.362 1.00 92.19 88 GLU A N 1
ATOM 693 C CA . GLU A 1 88 ? 7.769 -1.285 -20.540 1.00 92.19 88 GLU A CA 1
ATOM 694 C C . GLU A 1 88 ? 7.116 0.098 -20.575 1.00 92.19 88 GLU A C 1
ATOM 696 O O . GLU A 1 88 ? 6.947 0.727 -19.530 1.00 92.19 88 GLU A O 1
ATOM 701 N N . ALA A 1 89 ? 6.667 0.543 -21.752 1.00 93.25 89 ALA A N 1
ATOM 702 C CA . ALA A 1 89 ? 5.898 1.779 -21.877 1.00 93.25 89 ALA A CA 1
ATOM 703 C C . ALA A 1 89 ? 4.592 1.718 -21.067 1.00 93.25 89 ALA A C 1
ATOM 705 O O . ALA A 1 89 ? 4.255 2.681 -20.382 1.00 93.25 89 ALA A O 1
ATOM 706 N N . TYR A 1 90 ? 3.897 0.577 -21.075 1.00 94.12 90 TYR A N 1
ATOM 707 C CA . TYR A 1 90 ? 2.697 0.354 -20.271 1.00 94.12 90 TYR A CA 1
ATOM 708 C C . TYR A 1 90 ? 2.986 0.498 -18.770 1.00 94.12 90 TYR A C 1
ATOM 710 O O . TYR A 1 90 ? 2.295 1.255 -18.090 1.00 94.12 90 TYR A O 1
ATOM 718 N N . LYS A 1 91 ? 4.038 -0.156 -18.251 1.00 95.12 91 LYS A N 1
ATOM 719 C CA . LYS A 1 91 ? 4.448 -0.030 -16.838 1.00 95.12 91 LYS A CA 1
ATOM 720 C C . LYS A 1 91 ? 4.749 1.419 -16.454 1.00 95.12 91 LYS A C 1
ATOM 722 O O . LYS A 1 91 ? 4.267 1.900 -15.432 1.00 95.12 91 LYS A O 1
ATOM 727 N N . GLN A 1 92 ? 5.498 2.136 -17.293 1.00 95.25 92 GLN A N 1
ATOM 728 C CA . GLN A 1 92 ? 5.806 3.547 -17.049 1.00 95.25 92 GLN A CA 1
ATOM 729 C C . GLN A 1 92 ? 4.551 4.427 -17.075 1.00 95.25 92 GLN A C 1
ATOM 731 O O . GLN A 1 92 ? 4.385 5.292 -16.215 1.00 95.25 92 GLN A O 1
ATOM 736 N N . ASN A 1 93 ? 3.634 4.186 -18.014 1.00 95.50 93 ASN A N 1
ATOM 737 C CA . ASN A 1 93 ? 2.350 4.883 -18.070 1.00 95.50 93 ASN A CA 1
ATOM 738 C C . ASN A 1 93 ? 1.501 4.614 -16.824 1.00 95.50 93 ASN A C 1
ATOM 740 O O . ASN A 1 93 ? 0.945 5.556 -16.263 1.00 95.50 93 ASN A O 1
ATOM 744 N N . TYR A 1 94 ? 1.469 3.370 -16.344 1.00 97.00 94 TYR A N 1
ATOM 745 C CA . TYR A 1 94 ? 0.802 3.020 -15.095 1.00 97.00 94 TYR A CA 1
ATOM 746 C C . TYR A 1 94 ? 1.395 3.799 -13.910 1.00 97.00 94 TYR A C 1
ATOM 748 O O . TYR A 1 94 ? 0.669 4.469 -13.178 1.00 97.00 94 TYR A O 1
ATOM 756 N N . TRP A 1 95 ? 2.719 3.786 -13.722 1.00 98.12 95 TRP A N 1
ATOM 757 C CA . TRP A 1 95 ? 3.334 4.517 -12.606 1.00 98.12 95 TRP A CA 1
ATOM 758 C C . TRP A 1 95 ? 3.178 6.037 -12.732 1.00 98.12 95 TRP A C 1
ATOM 760 O O . TRP A 1 95 ? 3.108 6.732 -11.714 1.00 98.12 95 TRP A O 1
ATOM 770 N N . ASN A 1 96 ? 3.026 6.568 -13.950 1.00 98.12 96 ASN A N 1
ATOM 771 C CA . ASN A 1 96 ? 2.699 7.975 -14.179 1.00 98.12 96 ASN A CA 1
ATOM 772 C C . ASN A 1 96 ? 1.313 8.378 -13.647 1.00 98.12 96 ASN A C 1
ATOM 774 O O . ASN A 1 96 ? 1.098 9.574 -13.449 1.00 98.12 96 ASN A O 1
ATOM 778 N N . TYR A 1 97 ? 0.411 7.444 -13.312 1.00 98.62 97 TYR A N 1
ATOM 779 C CA . TYR A 1 97 ? -0.824 7.788 -12.595 1.00 98.62 97 TYR A CA 1
ATOM 780 C C . TYR A 1 97 ? -0.555 8.458 -11.241 1.00 98.62 97 TYR A C 1
ATOM 782 O O . TYR A 1 97 ? -1.363 9.269 -10.792 1.00 98.62 97 TYR A O 1
ATOM 790 N N . SER A 1 98 ? 0.617 8.238 -10.632 1.00 98.50 98 SER A N 1
ATOM 791 C CA . SER A 1 98 ? 1.053 8.976 -9.434 1.00 98.50 98 SER A CA 1
ATOM 792 C C . SER A 1 98 ? 1.087 10.496 -9.627 1.00 98.50 98 SER A C 1
ATOM 794 O O . SER A 1 98 ? 0.872 11.239 -8.672 1.00 98.50 98 SER A O 1
ATOM 796 N N . LYS A 1 99 ? 1.287 10.975 -10.862 1.00 98.44 99 LYS A N 1
ATOM 797 C CA . LYS A 1 99 ? 1.333 12.405 -11.209 1.00 98.44 99 LYS A CA 1
ATOM 798 C C . LYS A 1 99 ? -0.046 13.049 -11.320 1.00 98.44 99 LYS A C 1
ATOM 800 O O . LYS A 1 99 ? -0.129 14.270 -11.396 1.00 98.44 99 LYS A O 1
ATOM 805 N N . VAL A 1 100 ? -1.114 12.253 -11.346 1.00 98.25 100 VAL A N 1
ATOM 806 C CA . VAL A 1 100 ? -2.502 12.734 -11.462 1.00 98.25 100 VAL A CA 1
ATOM 807 C C . VAL A 1 100 ? -3.402 12.244 -10.328 1.00 98.25 100 VAL A C 1
ATOM 809 O O . VAL A 1 100 ? -4.539 12.696 -10.212 1.00 98.25 100 VAL A O 1
ATOM 812 N N . PHE A 1 101 ? -2.913 11.351 -9.464 1.00 98.56 101 PHE A N 1
ATOM 813 C CA . PHE A 1 101 ? -3.673 10.848 -8.329 1.00 98.56 101 PHE A CA 1
ATOM 814 C C . PHE A 1 101 ? -3.870 11.944 -7.270 1.00 98.56 101 PHE A C 1
ATOM 816 O O . PHE A 1 101 ? -2.976 12.245 -6.478 1.00 98.56 101 PHE A O 1
ATOM 823 N N . ASN A 1 102 ? -5.056 12.559 -7.289 1.00 98.31 102 ASN A N 1
ATOM 824 C CA . ASN A 1 102 ? -5.428 13.679 -6.429 1.00 98.31 102 ASN A CA 1
ATOM 825 C C . ASN A 1 102 ? -6.853 13.506 -5.865 1.00 98.31 102 ASN A C 1
ATOM 827 O O . ASN A 1 102 ? -7.820 13.984 -6.467 1.00 98.31 102 ASN A O 1
ATOM 831 N N . PRO A 1 103 ? -7.035 12.807 -4.734 1.00 97.75 103 PRO A N 1
ATOM 832 C CA . PRO A 1 103 ? -8.357 12.529 -4.186 1.00 97.75 103 PRO A CA 1
ATOM 833 C C . PRO A 1 103 ? -8.949 13.734 -3.440 1.00 97.75 103 PRO A C 1
ATOM 835 O O . PRO A 1 103 ? -9.063 13.747 -2.217 1.00 97.75 103 PRO A O 1
ATOM 838 N N . VAL A 1 104 ? -9.383 14.752 -4.184 1.00 96.38 104 VAL A N 1
ATOM 839 C CA . VAL A 1 104 ? -9.918 16.017 -3.636 1.00 96.38 104 VAL A CA 1
ATOM 840 C C . VAL A 1 104 ? -11.156 15.847 -2.744 1.00 96.38 104 VAL A C 1
ATOM 842 O O . VAL A 1 104 ? -11.400 16.676 -1.875 1.00 96.38 104 VAL A O 1
ATOM 845 N N . ASN A 1 105 ? -11.895 14.746 -2.908 1.00 97.31 105 ASN A N 1
ATOM 846 C CA . ASN A 1 105 ? -13.075 14.400 -2.108 1.00 97.31 105 ASN A CA 1
ATOM 847 C C . ASN A 1 105 ? -12.766 13.390 -0.984 1.00 97.31 105 ASN A C 1
ATOM 849 O O . ASN A 1 105 ? -13.666 12.699 -0.506 1.00 97.31 105 ASN A O 1
ATOM 853 N N . PHE A 1 106 ? -11.498 13.242 -0.586 1.00 98.50 106 PHE A N 1
ATOM 854 C CA . PHE A 1 106 ? -11.085 12.292 0.447 1.00 98.50 106 PHE A CA 1
ATOM 855 C C . PHE A 1 106 ? -11.744 12.593 1.807 1.00 98.50 106 PHE A C 1
ATOM 857 O O . PHE A 1 106 ? -11.420 13.575 2.476 1.00 98.50 106 PHE A O 1
ATOM 864 N N . ASN A 1 107 ? -12.654 11.708 2.226 1.00 98.44 107 ASN A N 1
ATOM 865 C CA . ASN A 1 107 ? -13.409 11.810 3.475 1.00 98.44 107 ASN A CA 1
ATOM 866 C C . ASN A 1 107 ? -13.512 10.432 4.165 1.00 98.44 107 ASN A C 1
ATOM 868 O O . ASN A 1 107 ? -14.514 9.727 4.008 1.00 98.44 107 ASN A O 1
ATOM 872 N N . PRO A 1 108 ? -12.482 10.017 4.923 1.00 98.50 108 PRO A N 1
ATOM 873 C CA . PRO A 1 108 ? -12.477 8.716 5.584 1.00 98.50 108 PRO A CA 1
ATOM 874 C C . PRO A 1 108 ? -13.533 8.602 6.694 1.00 98.50 108 PRO A C 1
ATOM 876 O O . PRO A 1 108 ? -13.978 7.494 6.993 1.00 98.50 108 PRO A O 1
ATOM 879 N N . GLU A 1 109 ? -13.984 9.715 7.284 1.00 98.81 109 GLU A N 1
ATOM 880 C CA . GLU A 1 109 ? -15.073 9.712 8.266 1.00 98.81 109 GLU A CA 1
ATOM 881 C C . GLU A 1 109 ? -16.402 9.260 7.647 1.00 98.81 109 GLU A C 1
ATOM 883 O O . GLU A 1 109 ? -17.143 8.487 8.260 1.00 98.81 109 GLU A O 1
ATOM 888 N N . GLN A 1 110 ? -16.687 9.672 6.408 1.00 98.62 110 GLN A N 1
ATOM 889 C CA . GLN A 1 110 ? -17.855 9.182 5.674 1.00 98.62 110 GLN A CA 1
ATOM 890 C C . GLN A 1 110 ? -17.776 7.665 5.465 1.00 98.62 110 GLN A C 1
ATOM 892 O O . GLN A 1 110 ? -18.767 6.965 5.684 1.00 98.62 110 GLN A O 1
ATOM 897 N N . TRP A 1 111 ? -16.609 7.148 5.074 1.00 98.62 111 TRP A N 1
ATOM 898 C CA . TRP A 1 111 ? -16.408 5.714 4.843 1.00 98.62 111 TRP A CA 1
ATOM 899 C C . TRP A 1 111 ? -16.607 4.907 6.128 1.00 98.62 111 TRP A C 1
ATOM 901 O O . TRP A 1 111 ? -17.353 3.928 6.126 1.00 98.62 111 TRP A O 1
ATOM 911 N N . ALA A 1 112 ? -16.011 5.357 7.237 1.00 98.81 112 ALA A N 1
ATOM 912 C CA . ALA A 1 112 ? -16.157 4.725 8.546 1.00 98.81 112 ALA A CA 1
ATOM 913 C C . ALA A 1 112 ? -17.620 4.722 9.020 1.00 98.81 112 ALA A C 1
ATOM 915 O O . ALA A 1 112 ? -18.127 3.695 9.475 1.00 98.81 112 ALA A O 1
ATOM 916 N N . SER A 1 113 ? -18.333 5.842 8.843 1.00 98.69 113 SER A N 1
ATOM 917 C CA . SER A 1 113 ? -19.753 5.954 9.196 1.00 98.69 113 SER A CA 1
ATOM 918 C C . SER A 1 113 ? -20.624 4.972 8.409 1.00 98.69 113 SER A C 1
ATOM 920 O O . SER A 1 113 ? -21.474 4.291 8.988 1.00 98.69 113 SER A O 1
ATOM 922 N N . VAL A 1 114 ? -20.409 4.857 7.094 1.00 98.50 114 VAL A N 1
ATOM 923 C CA . VAL A 1 114 ? -21.152 3.916 6.240 1.00 98.50 114 VAL A CA 1
ATOM 924 C C . VAL A 1 114 ? -20.827 2.470 6.609 1.00 98.50 114 VAL A C 1
ATOM 926 O O . VAL A 1 114 ? -21.748 1.678 6.800 1.00 98.50 114 VAL A O 1
ATOM 929 N N . ALA A 1 115 ? -19.548 2.133 6.792 1.00 98.62 115 ALA A N 1
ATOM 930 C CA . ALA A 1 115 ? -19.130 0.792 7.201 1.00 98.62 115 ALA A CA 1
ATOM 931 C C . ALA A 1 115 ? -19.757 0.387 8.546 1.00 98.62 115 ALA A C 1
ATOM 933 O O . ALA A 1 115 ? -20.253 -0.731 8.699 1.00 98.62 115 ALA A O 1
ATOM 934 N N . LYS A 1 116 ? -19.809 1.312 9.514 1.00 98.56 116 LYS A N 1
ATOM 935 C CA . LYS A 1 116 ? -20.451 1.073 10.813 1.00 98.56 116 LYS A CA 1
ATOM 936 C C . LYS A 1 116 ? -21.942 0.805 10.671 1.00 98.56 116 LYS A C 1
ATOM 938 O O . LYS A 1 116 ? -22.443 -0.150 11.262 1.00 98.56 116 LYS A O 1
ATOM 943 N N . LYS A 1 117 ? -22.642 1.625 9.880 1.00 98.56 117 LYS A N 1
ATOM 944 C CA . LYS A 1 117 ? -24.076 1.450 9.589 1.00 98.56 117 LYS A CA 1
ATOM 945 C C . LYS A 1 117 ? -24.359 0.120 8.891 1.00 98.56 117 LYS A C 1
ATOM 947 O O . LYS A 1 117 ? -25.384 -0.488 9.165 1.00 98.56 117 LYS A O 1
ATOM 952 N N . ALA A 1 118 ? -23.435 -0.353 8.055 1.00 98.38 118 ALA A N 1
ATOM 953 C CA . ALA A 1 118 ? -23.507 -1.671 7.428 1.00 98.38 118 ALA A CA 1
ATOM 954 C C . ALA A 1 118 ? -23.238 -2.836 8.404 1.00 98.38 118 ALA A C 1
ATOM 956 O O . ALA A 1 118 ? -23.414 -3.992 8.034 1.00 98.38 118 ALA A O 1
ATOM 957 N N . GLY A 1 119 ? -22.814 -2.563 9.642 1.00 98.19 119 GLY A N 1
ATOM 958 C CA . GLY A 1 119 ? -22.533 -3.589 10.646 1.00 98.19 119 GLY A CA 1
ATOM 959 C C . GLY A 1 119 ? -21.118 -4.167 10.586 1.00 98.19 119 GLY A C 1
ATOM 960 O O . GLY A 1 119 ? -20.841 -5.133 11.293 1.00 98.19 119 GLY A O 1
ATOM 961 N N . MET A 1 120 ? -20.212 -3.581 9.798 1.00 98.62 120 MET A N 1
ATOM 962 C CA . MET A 1 120 ? -18.808 -3.998 9.755 1.00 98.62 120 MET A CA 1
ATOM 963 C C . MET A 1 120 ? -18.104 -3.692 11.086 1.00 98.62 120 MET A C 1
ATOM 965 O O . MET A 1 120 ? -18.537 -2.830 11.862 1.00 98.62 120 MET A O 1
ATOM 969 N N . ARG A 1 121 ? -17.036 -4.440 11.371 1.00 98.25 121 ARG A N 1
ATOM 970 C CA . ARG A 1 121 ? -16.334 -4.417 12.665 1.00 98.25 121 ARG A CA 1
ATOM 971 C C . ARG A 1 121 ? -14.822 -4.249 12.566 1.00 98.25 121 ARG A C 1
ATOM 973 O O . ARG A 1 121 ? -14.177 -3.873 13.541 1.00 98.25 121 ARG A O 1
ATOM 980 N N . TYR A 1 122 ? -14.250 -4.495 11.396 1.00 98.44 122 TYR A N 1
ATOM 981 C CA . TYR A 1 122 ? -12.835 -4.264 11.143 1.00 98.44 122 TYR A CA 1
ATOM 982 C C . TYR A 1 122 ? -12.611 -3.699 9.745 1.00 98.44 122 TYR A C 1
ATOM 984 O O . TYR A 1 122 ? -13.429 -3.902 8.848 1.00 98.44 122 TYR A O 1
ATOM 992 N N . LEU A 1 123 ? -11.523 -2.954 9.587 1.00 98.75 123 LEU A N 1
ATOM 993 C CA . LEU A 1 123 ? -11.033 -2.443 8.312 1.00 98.75 123 LEU A CA 1
ATOM 994 C C . LEU A 1 123 ? -9.675 -3.077 8.027 1.00 98.75 123 LEU A C 1
ATOM 996 O O . LEU A 1 123 ? -8.845 -3.128 8.923 1.00 98.75 123 LEU A O 1
ATOM 1000 N N . VAL A 1 124 ? -9.415 -3.452 6.780 1.00 98.75 124 VAL A N 1
ATOM 1001 C CA . VAL A 1 124 ? -8.075 -3.693 6.242 1.00 98.75 124 VAL A CA 1
ATOM 1002 C C . VAL A 1 124 ? -7.861 -2.737 5.070 1.00 98.75 124 VAL A C 1
ATOM 1004 O O . VAL A 1 124 ? -8.567 -2.811 4.067 1.00 98.75 124 VAL A O 1
ATOM 1007 N N . PHE A 1 125 ? -6.918 -1.810 5.198 1.00 98.81 125 PHE A N 1
ATOM 1008 C CA . PHE A 1 125 ? -6.641 -0.791 4.181 1.00 98.81 125 PHE A CA 1
ATOM 1009 C C . PHE A 1 125 ? -5.327 -1.089 3.465 1.00 98.81 125 PHE A C 1
ATOM 1011 O O . PHE A 1 125 ? -4.328 -1.376 4.126 1.00 98.81 125 PHE A O 1
ATOM 1018 N N . THR A 1 126 ? -5.301 -0.991 2.135 1.00 98.69 126 THR A N 1
ATOM 1019 C CA . THR A 1 126 ? -4.066 -1.136 1.355 1.00 98.69 126 THR A CA 1
ATOM 1020 C C . THR A 1 126 ? -3.119 0.034 1.593 1.00 98.69 126 THR A C 1
ATOM 1022 O O . THR A 1 126 ? -3.253 1.088 0.974 1.00 98.69 126 THR A O 1
ATOM 1025 N N . THR A 1 127 ? -2.129 -0.152 2.470 1.00 98.81 127 THR A N 1
ATOM 1026 C CA . THR A 1 127 ? -1.057 0.834 2.691 1.00 98.81 127 THR A CA 1
ATOM 1027 C C . THR A 1 127 ? -0.051 0.816 1.548 1.00 98.81 127 THR A C 1
ATOM 1029 O O . THR A 1 127 ? 0.492 1.861 1.195 1.00 98.81 127 THR A O 1
ATOM 1032 N N . LYS A 1 128 ? 0.158 -0.355 0.939 1.00 98.75 128 LYS A N 1
ATOM 1033 C CA . LYS A 1 128 ? 0.940 -0.545 -0.283 1.00 98.75 128 LYS A CA 1
ATOM 1034 C C . LYS A 1 128 ? 0.442 -1.776 -1.037 1.00 98.75 128 LYS A C 1
ATOM 1036 O O . LYS A 1 128 ? 0.312 -2.840 -0.431 1.00 98.75 128 LYS A O 1
ATOM 1041 N N . HIS A 1 129 ? 0.185 -1.651 -2.339 1.00 98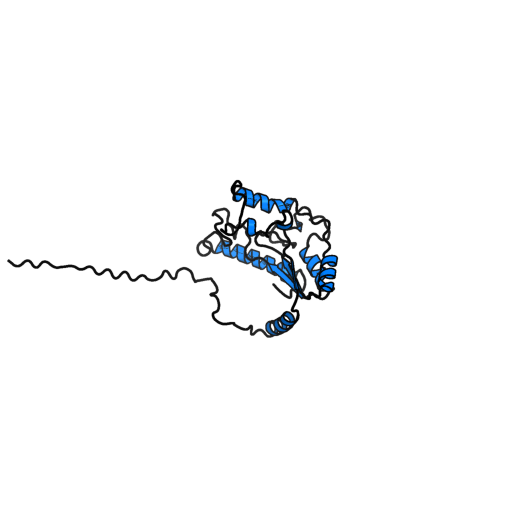.69 129 HIS A N 1
ATOM 1042 C CA . HIS A 1 129 ? -0.102 -2.790 -3.223 1.00 98.69 129 HIS A CA 1
ATOM 1043 C C . HIS A 1 129 ? 1.152 -3.191 -4.022 1.00 98.69 129 HIS A C 1
ATOM 1045 O O . HIS A 1 129 ? 2.226 -2.633 -3.805 1.00 98.69 129 HIS A O 1
ATOM 1051 N N . HIS A 1 130 ? 1.062 -4.179 -4.920 1.00 98.44 130 HIS A N 1
ATOM 1052 C CA . HIS A 1 130 ? 2.249 -4.669 -5.634 1.00 98.44 130 HIS A CA 1
ATOM 1053 C C . HIS A 1 130 ? 2.923 -3.613 -6.524 1.00 98.44 130 HIS A C 1
ATOM 1055 O O . HIS A 1 130 ? 4.111 -3.736 -6.786 1.00 98.44 130 HIS A O 1
ATOM 1061 N N . ASP A 1 131 ? 2.215 -2.561 -6.958 1.00 98.44 131 ASP A N 1
ATOM 1062 C CA . ASP A 1 131 ? 2.821 -1.461 -7.727 1.00 98.44 131 ASP A CA 1
ATOM 1063 C C . ASP A 1 131 ? 3.870 -0.650 -6.962 1.00 98.44 131 ASP A C 1
ATOM 1065 O O . ASP A 1 131 ? 4.559 0.152 -7.588 1.00 98.44 131 ASP A O 1
ATOM 1069 N N . GLY A 1 132 ? 3.986 -0.843 -5.646 1.00 98.56 132 GLY A N 1
ATOM 1070 C CA . GLY A 1 132 ? 4.937 -0.142 -4.792 1.00 98.56 132 GLY A CA 1
ATOM 1071 C C . GLY A 1 132 ? 4.495 1.259 -4.372 1.00 98.56 132 GLY A C 1
ATOM 1072 O O . GLY A 1 132 ? 5.241 1.924 -3.650 1.00 98.56 132 GLY A O 1
ATOM 1073 N N . PHE A 1 133 ? 3.310 1.732 -4.782 1.00 98.81 133 PHE A N 1
ATOM 1074 C CA . PHE A 1 133 ? 2.831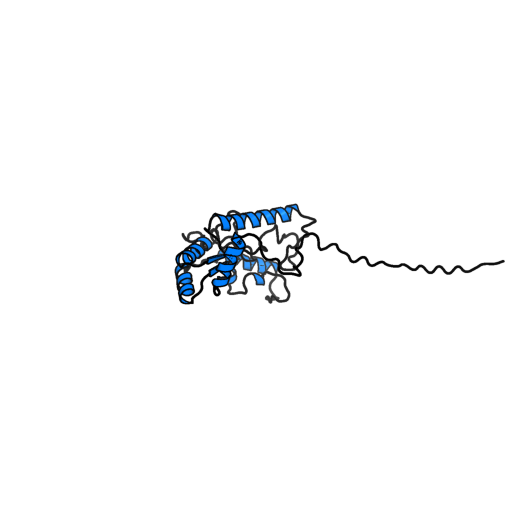 3.062 -4.408 1.00 98.81 133 PHE A CA 1
ATOM 1075 C C . PHE A 1 133 ? 2.341 3.074 -2.960 1.00 98.81 133 PHE A C 1
ATOM 1077 O O . PHE A 1 133 ? 1.456 2.310 -2.571 1.00 98.81 133 PHE A O 1
ATOM 1084 N N . ASN A 1 134 ? 2.922 3.957 -2.148 1.00 98.88 134 ASN A N 1
ATOM 1085 C CA . ASN A 1 134 ? 2.645 4.008 -0.715 1.00 98.88 134 ASN A CA 1
ATOM 1086 C C . ASN A 1 134 ? 1.510 4.994 -0.415 1.00 98.88 134 ASN A C 1
ATOM 1088 O O . ASN A 1 134 ? 1.605 6.189 -0.699 1.00 98.88 134 ASN A O 1
ATOM 1092 N N . MET A 1 135 ? 0.462 4.494 0.232 1.00 98.81 135 MET A N 1
ATOM 1093 C CA . MET A 1 135 ? -0.696 5.253 0.721 1.00 98.81 135 MET A CA 1
ATOM 1094 C C . MET A 1 135 ? -0.472 5.811 2.138 1.00 98.81 135 MET A C 1
ATOM 1096 O O . MET A 1 135 ? -1.420 6.146 2.845 1.00 98.81 135 MET A O 1
ATOM 1100 N N . PHE A 1 136 ? 0.785 5.885 2.571 1.00 98.69 136 PHE A N 1
ATOM 1101 C CA . PHE A 1 136 ? 1.221 6.388 3.870 1.00 98.69 136 PHE A CA 1
ATOM 1102 C C . PHE A 1 136 ? 2.546 7.143 3.706 1.00 98.69 136 PHE A C 1
ATOM 1104 O O . PHE A 1 136 ? 3.286 6.897 2.746 1.00 98.69 136 PHE A O 1
ATOM 1111 N N . ASP A 1 137 ? 2.855 8.065 4.618 1.00 98.50 137 ASP A N 1
ATOM 1112 C CA . ASP A 1 137 ? 4.046 8.919 4.507 1.00 98.50 137 ASP A CA 1
ATOM 1113 C C . ASP A 1 137 ? 5.331 8.211 4.979 1.00 98.50 137 ASP A C 1
ATOM 1115 O O . ASP A 1 137 ? 5.901 8.507 6.029 1.00 98.50 137 ASP A O 1
ATOM 1119 N N . THR A 1 138 ? 5.776 7.221 4.203 1.00 98.69 138 THR A N 1
ATOM 1120 C CA . THR A 1 138 ? 6.997 6.453 4.488 1.00 98.69 138 THR A CA 1
ATOM 1121 C C . THR A 1 138 ? 8.274 7.265 4.268 1.00 98.69 138 THR A C 1
ATOM 1123 O O . THR A 1 138 ? 8.340 8.095 3.359 1.00 98.69 138 THR A O 1
ATOM 1126 N N . LYS A 1 139 ? 9.339 6.991 5.032 1.00 98.44 139 LYS A N 1
ATOM 1127 C CA . LYS A 1 139 ? 10.677 7.565 4.767 1.00 98.44 139 LYS A CA 1
ATOM 1128 C C . LYS A 1 139 ? 11.517 6.720 3.808 1.00 98.44 139 LYS A C 1
ATOM 1130 O O . LYS A 1 139 ? 12.609 7.136 3.436 1.00 98.44 139 LYS A O 1
ATOM 1135 N N . GLN A 1 140 ? 11.034 5.538 3.425 1.00 98.44 140 GLN A N 1
ATOM 1136 C CA . GLN A 1 140 ? 11.816 4.568 2.654 1.00 98.44 140 GLN A CA 1
ATOM 1137 C C . GLN A 1 140 ? 11.717 4.768 1.134 1.00 98.44 140 GLN A C 1
ATOM 1139 O O . GLN A 1 140 ? 12.526 4.213 0.395 1.00 98.44 140 GLN A O 1
ATOM 1144 N N . SER A 1 141 ? 10.724 5.519 0.649 1.00 98.00 141 SER A N 1
ATOM 1145 C CA . SER A 1 141 ? 10.468 5.717 -0.781 1.00 98.00 141 SER A CA 1
ATOM 1146 C C . SER A 1 141 ? 9.812 7.069 -1.044 1.00 98.00 141 SER A C 1
ATOM 1148 O O . SER A 1 141 ? 8.932 7.488 -0.293 1.00 98.00 141 SER A O 1
ATOM 1150 N N . ASP A 1 142 ? 10.185 7.707 -2.153 1.00 98.31 142 ASP A N 1
ATOM 1151 C CA . ASP A 1 142 ? 9.491 8.890 -2.668 1.00 98.31 142 ASP A CA 1
ATOM 1152 C C . ASP A 1 142 ? 8.250 8.542 -3.502 1.00 98.31 142 ASP A C 1
ATOM 1154 O O . ASP A 1 142 ? 7.462 9.428 -3.839 1.00 98.31 142 ASP A O 1
ATOM 1158 N N . PHE A 1 143 ? 8.042 7.258 -3.817 1.00 98.69 143 PHE A N 1
ATOM 1159 C CA . PHE A 1 143 ? 6.871 6.772 -4.545 1.00 98.69 143 PHE A CA 1
ATOM 1160 C C . PHE A 1 143 ? 5.685 6.577 -3.592 1.00 98.69 143 PHE A C 1
ATOM 1162 O O . PHE A 1 143 ? 5.308 5.463 -3.211 1.00 98.69 143 PHE A O 1
ATOM 1169 N N . LYS A 1 144 ? 5.147 7.707 -3.137 1.00 98.69 144 LYS A N 1
ATOM 1170 C CA . LYS A 1 144 ? 4.114 7.802 -2.106 1.00 98.69 144 LYS A CA 1
ATOM 1171 C C . LYS A 1 144 ? 3.160 8.956 -2.380 1.00 98.69 144 LYS A C 1
ATOM 1173 O O . LYS A 1 144 ? 3.526 9.953 -3.004 1.00 98.69 144 LYS A O 1
ATOM 1178 N N . ILE A 1 145 ? 1.939 8.843 -1.873 1.00 98.62 145 ILE A N 1
ATOM 1179 C CA . ILE A 1 145 ? 0.878 9.836 -2.080 1.00 98.62 145 ILE A CA 1
ATOM 1180 C C . ILE A 1 145 ? 1.235 11.234 -1.554 1.00 98.62 145 ILE A C 1
ATOM 1182 O O . ILE A 1 145 ? 0.896 12.227 -2.198 1.00 98.62 145 ILE A O 1
ATOM 1186 N N . SER A 1 146 ? 1.988 11.321 -0.453 1.00 98.06 146 SER A N 1
ATOM 1187 C CA . SER A 1 146 ? 2.437 12.584 0.149 1.00 98.06 146 SER A CA 1
ATOM 1188 C C . SER A 1 146 ? 3.478 13.341 -0.683 1.00 98.06 146 SER A C 1
ATOM 1190 O O . SER A 1 146 ? 3.748 14.501 -0.391 1.00 98.06 146 SER A O 1
ATOM 1192 N N . ASN A 1 147 ? 4.012 12.734 -1.748 1.00 98.25 147 ASN A N 1
ATOM 1193 C CA . ASN A 1 147 ? 4.908 13.388 -2.705 1.00 98.25 147 ASN A CA 1
ATOM 1194 C C . ASN A 1 147 ? 4.215 13.742 -4.039 1.00 98.25 147 ASN A C 1
ATOM 1196 O O . ASN A 1 147 ? 4.835 14.349 -4.913 1.00 98.25 147 ASN A O 1
ATOM 1200 N N . GLY A 1 148 ? 2.946 13.357 -4.217 1.00 97.38 148 GLY A N 1
ATOM 1201 C CA . GLY A 1 148 ? 2.178 13.563 -5.447 1.00 97.38 148 GLY A CA 1
ATOM 1202 C C . GLY A 1 148 ? 1.324 14.841 -5.448 1.00 97.38 148 GLY A C 1
ATOM 1203 O O . GLY A 1 148 ? 1.515 15.732 -4.620 1.00 97.38 148 GLY A O 1
ATOM 1204 N N . PRO A 1 149 ? 0.332 14.940 -6.351 1.00 98.44 149 PRO A N 1
ATOM 1205 C CA . PRO A 1 149 ? -0.608 16.066 -6.412 1.00 98.44 149 PRO A CA 1
ATOM 1206 C C . PRO A 1 149 ? -1.375 16.348 -5.113 1.00 98.44 149 PRO A C 1
ATOM 1208 O O . PRO A 1 149 ? -1.816 17.470 -4.894 1.00 98.44 149 PRO A O 1
ATOM 1211 N N . PHE A 1 150 ? -1.537 15.340 -4.251 1.00 98.25 150 PHE A N 1
ATOM 1212 C CA . PHE A 1 150 ? -2.258 15.454 -2.982 1.00 98.25 150 PHE A CA 1
ATOM 1213 C C . PHE A 1 150 ? -1.393 15.966 -1.812 1.00 98.25 150 PHE A C 1
ATOM 1215 O O . PHE A 1 150 ? -1.898 16.107 -0.701 1.00 98.25 150 PHE A O 1
ATOM 1222 N N . LYS A 1 151 ? -0.103 16.255 -2.042 1.00 98.00 151 LYS A N 1
ATOM 1223 C CA . LYS A 1 151 ? 0.890 16.608 -1.006 1.00 98.00 151 LYS A CA 1
ATOM 1224 C C . LYS A 1 151 ? 0.515 17.799 -0.119 1.00 98.00 151 LYS A C 1
ATOM 1226 O O . LYS A 1 151 ? 0.817 17.787 1.068 1.00 98.00 151 LYS A O 1
ATOM 1231 N N . ASP A 1 152 ? -0.151 18.808 -0.680 1.00 97.69 152 ASP A N 1
ATOM 1232 C CA . ASP A 1 152 ? -0.490 20.044 0.038 1.00 97.69 152 ASP A CA 1
ATOM 1233 C C . ASP A 1 152 ? -1.779 19.895 0.864 1.00 97.69 152 ASP A C 1
ATOM 1235 O O . ASP A 1 152 ? -2.154 20.783 1.632 1.00 97.69 152 ASP A O 1
ATOM 1239 N N . ASN A 1 153 ? -2.478 18.762 0.734 1.00 98.00 153 ASN A N 1
ATOM 1240 C CA . ASN A 1 153 ? -3.616 18.464 1.582 1.00 98.00 153 ASN A CA 1
ATOM 1241 C C . ASN A 1 153 ? -3.123 18.159 3.012 1.00 98.00 153 ASN A C 1
ATOM 1243 O O . ASN A 1 153 ? -2.253 17.307 3.189 1.00 98.00 153 ASN A O 1
ATOM 1247 N N . PRO A 1 154 ? -3.718 18.740 4.072 1.00 97.50 154 PRO A N 1
ATOM 1248 C CA . PRO A 1 154 ? -3.342 18.422 5.458 1.00 97.50 154 PRO A CA 1
ATOM 1249 C C . PRO A 1 154 ? -3.557 16.942 5.824 1.00 97.50 154 PRO A C 1
ATOM 1251 O O . PRO A 1 154 ? -3.070 16.467 6.855 1.00 97.50 154 PRO A O 1
ATOM 1254 N N . ARG A 1 155 ? -4.300 16.210 4.985 1.00 97.88 155 ARG A N 1
ATOM 1255 C CA . ARG A 1 155 ? -4.559 14.776 5.077 1.00 97.88 155 ARG A CA 1
ATOM 1256 C C . ARG A 1 155 ? -3.774 13.932 4.067 1.00 97.88 155 ARG A C 1
ATOM 1258 O O . ARG A 1 155 ? -4.181 12.802 3.810 1.00 97.88 155 ARG A O 1
ATOM 1265 N N . ALA A 1 156 ? -2.670 14.451 3.521 1.00 98.00 156 ALA A N 1
ATOM 1266 C CA . ALA A 1 156 ? -1.851 13.770 2.515 1.00 98.00 156 ALA A CA 1
ATOM 1267 C C . ALA A 1 156 ? -1.376 12.374 2.950 1.00 98.00 156 ALA A C 1
ATOM 1269 O O . ALA A 1 156 ? -1.346 11.456 2.138 1.00 98.00 156 ALA A O 1
ATOM 1270 N N . ASP A 1 157 ? -1.073 12.185 4.236 1.00 98.50 157 ASP A N 1
ATOM 1271 C CA . ASP A 1 157 ? -0.836 10.864 4.828 1.00 98.50 157 ASP A CA 1
ATOM 1272 C C . ASP A 1 157 ? -2.162 10.100 5.024 1.00 98.50 157 ASP A C 1
ATOM 1274 O O . ASP A 1 157 ? -2.715 10.018 6.125 1.00 98.50 157 ASP A O 1
ATOM 1278 N N . VAL A 1 158 ? -2.734 9.591 3.931 1.00 98.62 158 VAL A N 1
ATOM 1279 C CA . VAL A 1 158 ? -4.112 9.073 3.930 1.00 98.62 158 VAL A CA 1
ATOM 1280 C C . VAL A 1 158 ? -4.309 7.871 4.848 1.00 98.62 158 VAL A C 1
ATOM 1282 O O . VAL A 1 158 ? -5.331 7.824 5.534 1.00 98.62 158 VAL A O 1
ATOM 1285 N N . ALA A 1 159 ? -3.349 6.941 4.943 1.00 98.75 159 ALA A N 1
ATOM 1286 C CA . ALA A 1 159 ? -3.449 5.791 5.846 1.00 98.75 159 ALA A CA 1
ATOM 1287 C C . ALA A 1 159 ? -3.671 6.230 7.299 1.00 98.75 159 ALA A C 1
ATOM 1289 O O . ALA A 1 159 ? -4.556 5.703 7.976 1.00 98.75 159 ALA A O 1
ATOM 1290 N N . LYS A 1 160 ? -2.950 7.257 7.770 1.00 98.69 160 LYS A N 1
ATOM 1291 C CA . LYS A 1 160 ? -3.128 7.813 9.120 1.00 98.69 160 LYS A CA 1
ATOM 1292 C C . LYS A 1 160 ? -4.558 8.284 9.364 1.00 98.69 160 LYS A C 1
ATOM 1294 O O . LYS A 1 160 ? -5.126 7.992 10.422 1.00 98.69 160 LYS A O 1
ATOM 1299 N N . TYR A 1 161 ? -5.154 8.995 8.409 1.00 98.69 161 TYR A N 1
ATOM 1300 C CA . TYR A 1 161 ? -6.514 9.523 8.554 1.00 98.69 161 TYR A CA 1
ATOM 1301 C C . TYR A 1 161 ? -7.591 8.450 8.375 1.00 98.69 161 TYR A C 1
ATOM 1303 O O . TYR A 1 161 ? -8.570 8.464 9.122 1.00 98.69 161 TYR A O 1
ATOM 1311 N N . VAL A 1 162 ? -7.388 7.478 7.482 1.00 98.88 162 VAL A N 1
ATOM 1312 C CA . VAL A 1 162 ? -8.257 6.297 7.354 1.00 98.88 162 VAL A CA 1
ATOM 1313 C C . VAL A 1 162 ? -8.284 5.513 8.666 1.00 98.88 162 VAL A C 1
ATOM 1315 O O . VAL A 1 162 ? -9.350 5.324 9.251 1.00 98.88 162 VAL A O 1
ATOM 1318 N N . PHE A 1 163 ? -7.121 5.123 9.190 1.00 98.81 163 PHE A N 1
ATOM 1319 C CA . PHE A 1 163 ? -7.039 4.369 10.442 1.00 98.81 163 PHE A CA 1
ATOM 1320 C C . PHE A 1 163 ? -7.635 5.135 11.617 1.00 98.81 163 PHE A C 1
ATOM 1322 O O . PHE A 1 163 ? -8.355 4.563 12.431 1.00 98.81 163 PHE A O 1
ATOM 1329 N N . SER A 1 164 ? -7.381 6.442 11.696 1.00 98.69 164 SER A N 1
ATOM 1330 C CA . SER A 1 164 ? -7.939 7.282 12.756 1.00 98.69 164 SER A CA 1
ATOM 1331 C C . SER A 1 164 ? -9.465 7.369 12.688 1.00 98.69 164 SER A C 1
ATOM 1333 O O . SER A 1 164 ? -10.113 7.275 13.729 1.00 98.69 164 SER A O 1
ATOM 1335 N N . ALA A 1 165 ? -10.049 7.525 11.497 1.00 98.75 165 ALA A N 1
ATOM 1336 C CA . ALA A 1 165 ? -11.499 7.606 11.319 1.00 98.75 165 ALA A CA 1
ATOM 1337 C C . ALA A 1 165 ? -12.201 6.300 11.718 1.00 98.75 165 ALA A C 1
ATOM 1339 O O . ALA A 1 165 ? -13.140 6.320 12.510 1.00 98.75 165 ALA A O 1
ATOM 1340 N N . PHE A 1 166 ? -11.703 5.156 11.249 1.00 98.75 166 PHE A N 1
ATOM 1341 C CA . PHE A 1 166 ? -12.290 3.855 11.581 1.00 98.75 166 PHE A CA 1
ATOM 1342 C C . PHE A 1 166 ? -12.092 3.484 13.054 1.00 98.75 166 PHE A C 1
ATOM 1344 O O . PHE A 1 166 ? -13.012 2.974 13.695 1.00 98.75 166 PHE A O 1
ATOM 1351 N N . ARG A 1 167 ? -10.934 3.813 13.640 1.00 98.38 167 ARG A N 1
ATOM 1352 C CA . ARG A 1 167 ? -10.669 3.543 15.059 1.00 98.38 167 ARG A CA 1
ATOM 1353 C C . ARG A 1 167 ? -11.610 4.332 15.970 1.00 98.38 167 ARG A C 1
ATOM 1355 O O . ARG A 1 167 ? -12.089 3.783 16.956 1.00 98.38 167 ARG A O 1
ATOM 1362 N N . LYS A 1 168 ? -11.929 5.587 15.623 1.00 98.44 168 LYS A N 1
ATOM 1363 C CA . LYS A 1 168 ? -12.934 6.398 16.342 1.00 98.44 168 LYS A CA 1
ATOM 1364 C C . LYS A 1 168 ? -14.323 5.759 16.332 1.00 98.44 168 LYS A C 1
ATOM 1366 O O . LYS A 1 168 ? -15.071 5.923 17.289 1.00 98.44 168 LYS A O 1
ATOM 1371 N N . GLU A 1 169 ? -14.649 5.008 15.285 1.00 98.31 169 GLU A N 1
ATOM 1372 C CA . GLU A 1 169 ? -15.918 4.288 15.169 1.00 98.31 169 GLU A CA 1
ATOM 1373 C C . GLU A 1 169 ? -15.921 2.916 15.867 1.00 98.31 169 GLU A C 1
ATOM 1375 O O . GLU A 1 169 ? -16.959 2.249 15.885 1.00 98.31 169 GLU A O 1
ATOM 1380 N N . GLY A 1 170 ? -14.800 2.523 16.488 1.00 97.25 170 GLY A N 1
ATOM 1381 C CA . GLY A 1 170 ? -14.654 1.281 17.252 1.00 97.25 170 GLY A CA 1
ATOM 1382 C C . GLY A 1 170 ? -14.206 0.073 16.427 1.00 97.25 170 GLY A C 1
ATOM 1383 O O . GLY A 1 170 ? -14.379 -1.056 16.875 1.00 97.25 170 GLY A O 1
ATOM 1384 N N . PHE A 1 171 ? -13.657 0.288 15.229 1.00 98.31 171 PHE A N 1
ATOM 1385 C CA . PHE A 1 171 ? -13.191 -0.799 14.368 1.00 98.31 171 PHE A CA 1
ATOM 1386 C C . PHE A 1 171 ? -11.843 -1.352 14.832 1.00 98.31 171 PHE A C 1
ATOM 1388 O O . PHE A 1 171 ? -10.966 -0.589 15.245 1.00 98.31 171 PHE A O 1
ATOM 1395 N N . MET A 1 172 ? -11.642 -2.661 14.652 1.00 98.06 172 MET A N 1
ATOM 1396 C CA . MET A 1 172 ? -10.286 -3.209 14.546 1.00 98.06 172 MET A CA 1
ATOM 1397 C C . MET A 1 172 ? -9.632 -2.719 13.246 1.00 98.06 172 MET A C 1
ATOM 1399 O O . MET A 1 172 ? -10.282 -2.640 12.201 1.00 98.06 172 MET A O 1
ATOM 1403 N N . ILE A 1 173 ? -8.347 -2.391 13.307 1.00 98.44 173 ILE A N 1
ATOM 1404 C CA . ILE A 1 173 ? -7.594 -1.759 12.227 1.00 98.44 173 ILE A CA 1
ATOM 1405 C C . ILE A 1 173 ? -6.548 -2.710 11.663 1.00 98.44 173 ILE A C 1
ATOM 1407 O O . ILE A 1 173 ? -5.710 -3.239 12.389 1.00 98.44 173 ILE A O 1
ATOM 1411 N N . GLY A 1 174 ? -6.584 -2.879 10.349 1.00 98.31 174 GLY A N 1
ATOM 1412 C CA . GLY A 1 174 ? -5.663 -3.687 9.580 1.00 98.31 174 GLY A CA 1
ATOM 1413 C C . GLY A 1 174 ? -4.939 -2.888 8.509 1.00 98.31 174 GLY A C 1
ATOM 1414 O O . GLY A 1 174 ? -5.552 -2.090 7.793 1.00 98.31 174 GLY A O 1
ATOM 1415 N N . ALA A 1 175 ? -3.645 -3.145 8.369 1.00 98.62 175 ALA A N 1
ATOM 1416 C CA . ALA A 1 175 ? -2.826 -2.612 7.292 1.00 98.62 175 ALA A CA 1
ATOM 1417 C C . ALA A 1 175 ? -2.507 -3.738 6.307 1.00 98.62 175 ALA A C 1
ATOM 1419 O O . ALA A 1 175 ? -1.684 -4.588 6.608 1.00 98.62 175 ALA A O 1
ATOM 1420 N N . TYR A 1 176 ? -3.117 -3.736 5.122 1.00 98.69 176 TYR A N 1
ATOM 1421 C CA . TYR A 1 176 ? -2.632 -4.592 4.042 1.00 98.69 176 TYR A CA 1
ATOM 1422 C C . TYR A 1 176 ? -1.322 -4.008 3.524 1.00 98.69 176 TYR A C 1
ATOM 1424 O O . TYR A 1 176 ? -1.292 -2.860 3.070 1.00 98.69 176 TYR A O 1
ATOM 1432 N N . PHE A 1 177 ? -0.264 -4.812 3.555 1.00 98.69 177 PHE A N 1
ATOM 1433 C CA . PHE A 1 177 ? 1.033 -4.462 3.002 1.00 98.69 177 PHE A CA 1
ATOM 1434 C C . PHE A 1 177 ? 1.489 -5.531 2.013 1.00 98.69 177 PHE A C 1
ATOM 1436 O O . PHE A 1 177 ? 1.746 -6.682 2.372 1.00 98.69 177 PHE A O 1
ATOM 1443 N N . SER A 1 178 ? 1.639 -5.142 0.754 1.00 98.31 178 SER A N 1
ATOM 1444 C CA . SER A 1 178 ? 2.178 -6.041 -0.251 1.00 98.31 178 SER A CA 1
ATOM 1445 C C . SER A 1 178 ? 3.677 -6.253 -0.061 1.00 98.31 178 SER A C 1
ATOM 1447 O O . SER A 1 178 ? 4.470 -5.312 -0.167 1.00 98.31 178 SER A O 1
ATOM 1449 N N . LYS A 1 179 ? 4.077 -7.507 0.198 1.00 96.44 179 LYS A N 1
ATOM 1450 C CA . LYS A 1 179 ? 5.495 -7.879 0.194 1.00 96.44 179 LYS A CA 1
ATOM 1451 C C . LYS A 1 179 ? 6.113 -7.673 -1.186 1.00 96.44 179 LYS A C 1
ATOM 1453 O O . LYS A 1 179 ? 7.210 -7.147 -1.171 1.00 96.44 179 LYS A O 1
ATOM 1458 N N . PRO A 1 180 ? 5.553 -8.116 -2.330 1.00 97.56 180 PRO A N 1
ATOM 1459 C CA . PRO A 1 180 ? 6.102 -7.766 -3.641 1.00 97.56 180 PRO A CA 1
ATOM 1460 C C . PRO A 1 180 ? 5.999 -6.263 -3.909 1.00 97.56 180 PRO A C 1
ATOM 1462 O O . PRO A 1 180 ? 4.950 -5.669 -3.681 1.00 97.56 180 PRO A O 1
ATOM 1465 N N . ASP A 1 181 ? 7.071 -5.670 -4.420 1.00 98.44 181 ASP A N 1
ATOM 1466 C CA . ASP A 1 181 ? 7.137 -4.253 -4.767 1.00 98.44 181 ASP A CA 1
ATOM 1467 C C . ASP A 1 181 ? 7.762 -4.121 -6.150 1.00 98.44 181 ASP A C 1
ATOM 1469 O O . ASP A 1 181 ? 8.975 -4.207 -6.338 1.00 98.44 181 ASP A O 1
ATOM 1473 N N . TRP A 1 182 ? 6.901 -3.960 -7.140 1.00 98.31 182 TRP A N 1
ATOM 1474 C CA . TRP A 1 182 ? 7.260 -3.947 -8.548 1.00 98.31 182 TRP A CA 1
ATOM 1475 C C . TRP A 1 182 ? 7.937 -2.647 -8.991 1.00 98.31 182 TRP A C 1
ATOM 1477 O O . TRP A 1 182 ? 8.497 -2.602 -10.085 1.00 98.31 182 TRP A O 1
ATOM 1487 N N . HIS A 1 183 ? 7.932 -1.611 -8.148 1.00 98.00 183 HIS A N 1
ATOM 1488 C CA . HIS A 1 183 ? 8.651 -0.358 -8.383 1.00 98.00 183 HIS A CA 1
ATOM 1489 C C . HIS A 1 183 ? 10.064 -0.373 -7.772 1.00 98.00 183 HIS A C 1
ATOM 1491 O O . HIS A 1 183 ? 10.954 0.355 -8.216 1.00 98.00 183 HIS A O 1
ATOM 1497 N N . SER A 1 184 ? 10.313 -1.216 -6.766 1.00 98.06 184 SER A N 1
ATOM 1498 C CA . SER A 1 184 ? 11.633 -1.346 -6.147 1.00 98.06 184 SER A CA 1
ATOM 1499 C C . SER A 1 184 ? 12.647 -2.045 -7.060 1.00 98.06 184 SER A C 1
ATOM 1501 O O . SER A 1 184 ? 12.500 -3.218 -7.410 1.00 98.06 184 SER A O 1
ATOM 1503 N N . GLN A 1 185 ? 13.769 -1.369 -7.342 1.00 96.94 185 GLN A N 1
ATOM 1504 C CA . GLN A 1 185 ? 14.907 -1.949 -8.075 1.00 96.94 185 GLN A CA 1
ATOM 1505 C C . GLN A 1 185 ? 15.579 -3.132 -7.353 1.00 96.94 185 GLN A C 1
ATOM 1507 O O . GLN A 1 185 ? 16.384 -3.855 -7.950 1.00 96.94 185 GLN A O 1
ATOM 1512 N N . ASP A 1 186 ? 15.309 -3.306 -6.058 1.00 98.25 186 ASP A N 1
ATOM 1513 C CA . ASP A 1 186 ? 15.807 -4.429 -5.265 1.00 98.25 186 ASP A CA 1
ATOM 1514 C C . ASP A 1 186 ? 14.855 -5.641 -5.304 1.00 98.25 186 ASP A C 1
ATOM 1516 O O . ASP A 1 186 ? 15.204 -6.687 -4.771 1.00 98.25 186 ASP A O 1
ATOM 1520 N N . PHE A 1 187 ? 13.705 -5.545 -5.987 1.00 98.25 187 PHE A N 1
ATOM 1521 C CA . PHE A 1 187 ? 12.782 -6.660 -6.242 1.00 98.25 187 PHE A CA 1
ATOM 1522 C C . PHE A 1 187 ? 12.617 -6.935 -7.743 1.00 98.25 187 PHE A C 1
ATOM 1524 O O . PHE A 1 187 ? 12.942 -8.025 -8.217 1.00 98.25 187 PHE A O 1
ATOM 1531 N N . TRP A 1 188 ? 12.178 -5.932 -8.506 1.00 97.75 188 TRP A N 1
ATOM 1532 C CA . TRP A 1 188 ? 12.201 -5.939 -9.967 1.00 97.75 188 TRP A CA 1
ATOM 1533 C C . TRP A 1 188 ? 13.381 -5.108 -10.445 1.00 97.75 188 TRP A C 1
ATOM 1535 O O . TRP A 1 188 ? 13.290 -3.906 -10.679 1.00 97.75 188 TRP A O 1
ATOM 1545 N N . TRP A 1 189 ? 14.532 -5.763 -10.566 1.00 97.62 189 TRP A N 1
ATOM 1546 C CA . TRP A 1 189 ? 15.765 -5.125 -10.997 1.00 97.62 189 TRP A CA 1
ATOM 1547 C C . TRP A 1 189 ? 15.701 -4.837 -12.505 1.00 97.62 189 TRP A C 1
ATOM 1549 O O . TRP A 1 189 ? 15.629 -5.800 -13.274 1.00 97.62 189 TRP A O 1
ATOM 1559 N N . PRO A 1 190 ? 15.834 -3.568 -12.965 1.00 95.94 190 PRO A N 1
ATOM 1560 C CA . PRO A 1 190 ? 15.800 -3.239 -14.400 1.00 95.94 190 PRO A CA 1
ATOM 1561 C C . PRO A 1 190 ? 16.837 -3.954 -15.278 1.00 95.94 190 PRO A C 1
ATOM 1563 O O . PRO A 1 190 ? 16.761 -3.903 -16.499 1.00 95.94 190 PRO A O 1
ATOM 1566 N N . LYS A 1 191 ? 17.824 -4.624 -14.669 1.00 96.31 191 LYS A N 1
ATOM 1567 C CA . LYS A 1 191 ? 18.799 -5.457 -15.376 1.00 96.31 191 LYS A CA 1
ATOM 1568 C C . LYS A 1 191 ? 18.166 -6.685 -16.050 1.00 96.31 191 LYS A C 1
ATOM 1570 O O . LYS A 1 191 ? 18.737 -7.187 -17.015 1.00 96.31 191 LYS A O 1
ATOM 1575 N N . TYR A 1 192 ? 17.052 -7.195 -15.529 1.00 96.25 192 TYR A N 1
ATOM 1576 C CA . TYR A 1 192 ? 16.406 -8.414 -16.014 1.00 96.25 192 TYR A CA 1
ATOM 1577 C C . TYR A 1 192 ? 14.960 -8.135 -16.430 1.00 96.25 192 TYR A C 1
ATOM 1579 O O . TYR A 1 192 ? 14.321 -7.219 -15.915 1.00 96.25 192 TYR A O 1
ATOM 1587 N N . ALA A 1 193 ? 14.432 -8.948 -17.349 1.00 94.56 193 ALA A N 1
ATOM 1588 C CA . ALA A 1 193 ? 13.010 -8.930 -17.684 1.00 94.56 193 ALA A CA 1
ATOM 1589 C C . ALA A 1 193 ? 12.156 -9.234 -16.440 1.00 94.56 193 ALA A C 1
ATOM 1591 O O . ALA A 1 193 ? 12.651 -9.833 -15.488 1.00 94.56 193 ALA A O 1
ATOM 1592 N N . THR A 1 194 ? 10.883 -8.837 -16.434 1.00 94.69 194 THR A N 1
ATOM 1593 C CA . THR A 1 194 ? 9.937 -9.142 -15.346 1.00 94.69 194 THR A CA 1
ATOM 1594 C C . THR A 1 194 ? 8.957 -10.227 -15.809 1.00 94.69 194 THR A C 1
ATOM 1596 O O . THR A 1 194 ? 7.905 -9.887 -16.351 1.00 94.69 194 THR A O 1
ATOM 1599 N N . PRO A 1 195 ? 9.318 -11.524 -15.686 1.00 92.06 195 PRO A N 1
ATOM 1600 C CA . PRO A 1 195 ? 8.573 -12.620 -16.307 1.00 92.06 195 PRO A CA 1
ATOM 1601 C C . PRO A 1 195 ? 7.261 -12.953 -15.596 1.00 92.06 195 PRO A C 1
ATOM 1603 O O . PRO A 1 195 ? 6.371 -13.495 -16.234 1.00 92.06 195 PRO A O 1
ATOM 1606 N N . ASP A 1 196 ? 7.149 -12.657 -14.302 1.00 94.75 196 ASP A N 1
ATOM 1607 C CA . ASP A 1 196 ? 5.991 -12.955 -13.461 1.00 94.75 196 ASP A CA 1
ATOM 1608 C C . ASP A 1 196 ? 5.945 -12.000 -12.249 1.00 94.75 196 ASP A C 1
ATOM 1610 O O . ASP A 1 196 ? 6.689 -11.014 -12.183 1.00 94.75 196 ASP A O 1
ATOM 1614 N N . ARG A 1 197 ? 5.073 -12.285 -11.274 1.00 95.62 197 ARG A N 1
ATOM 1615 C CA . ARG A 1 197 ? 4.910 -11.491 -10.043 1.00 95.62 197 ARG A CA 1
ATOM 1616 C C . ARG A 1 197 ? 6.103 -11.510 -9.072 1.00 95.62 197 ARG A C 1
ATOM 1618 O O . ARG A 1 197 ? 6.083 -10.750 -8.098 1.00 95.62 197 ARG A O 1
ATOM 1625 N N . ASN A 1 198 ? 7.089 -12.385 -9.263 1.00 96.69 198 ASN A N 1
ATOM 1626 C CA . ASN A 1 198 ? 8.149 -12.667 -8.294 1.00 96.69 198 ASN A CA 1
ATOM 1627 C C . ASN A 1 198 ? 9.399 -11.798 -8.514 1.00 96.69 198 ASN A C 1
ATOM 1629 O O . ASN A 1 198 ? 9.483 -10.997 -9.445 1.00 96.69 198 ASN A O 1
ATOM 1633 N N . VAL A 1 199 ? 10.384 -11.951 -7.622 1.00 97.38 199 VAL A N 1
ATOM 1634 C CA . VAL A 1 199 ? 11.714 -11.345 -7.772 1.00 97.38 199 VAL A CA 1
ATOM 1635 C C . VAL A 1 199 ? 12.346 -11.813 -9.085 1.00 97.38 199 VAL A C 1
ATOM 1637 O O . VAL A 1 199 ? 12.381 -13.007 -9.376 1.00 97.38 199 VAL A O 1
ATOM 1640 N N . ASN A 1 200 ? 12.858 -10.882 -9.889 1.00 97.19 200 ASN A N 1
ATOM 1641 C CA . ASN A 1 200 ? 13.284 -11.182 -11.261 1.00 97.19 200 ASN A CA 1
ATOM 1642 C C . ASN A 1 200 ? 14.779 -11.529 -11.398 1.00 97.19 200 ASN A C 1
ATOM 1644 O O . ASN A 1 200 ? 15.356 -11.457 -12.484 1.00 97.19 200 ASN A O 1
ATOM 1648 N N . TYR A 1 201 ? 15.428 -11.880 -10.290 1.00 97.62 201 TYR A N 1
ATOM 1649 C CA . TYR A 1 201 ? 16.834 -12.260 -10.244 1.00 97.62 201 TYR A CA 1
ATOM 1650 C C . TYR A 1 201 ? 17.068 -13.366 -9.209 1.00 97.62 201 TYR A C 1
ATOM 1652 O O . TYR A 1 201 ? 16.298 -13.538 -8.266 1.00 97.62 201 TYR A O 1
ATOM 1660 N N . ASP A 1 202 ? 18.173 -14.098 -9.354 1.00 97.25 202 ASP A N 1
ATOM 1661 C CA . ASP A 1 202 ? 18.569 -15.128 -8.391 1.00 97.25 202 ASP A CA 1
ATOM 1662 C C . ASP A 1 202 ? 19.054 -14.497 -7.072 1.00 97.25 202 ASP A C 1
ATOM 1664 O O . ASP A 1 202 ? 20.147 -13.923 -6.989 1.00 97.25 202 ASP A O 1
ATOM 1668 N N . ILE A 1 203 ? 18.241 -14.619 -6.021 1.00 97.00 203 ILE A N 1
ATOM 1669 C CA . ILE A 1 203 ? 18.541 -14.084 -4.688 1.00 97.00 203 ILE A CA 1
ATOM 1670 C C . ILE A 1 203 ? 19.744 -14.761 -4.017 1.00 97.00 203 ILE A C 1
ATOM 1672 O O . ILE A 1 203 ? 20.397 -14.123 -3.193 1.00 97.00 203 ILE A O 1
ATOM 1676 N N . LYS A 1 204 ? 20.089 -16.006 -4.381 1.00 96.50 204 LYS A N 1
ATOM 1677 C CA . LYS A 1 204 ? 21.280 -16.706 -3.865 1.00 96.50 204 LYS A CA 1
ATOM 1678 C C . LYS A 1 204 ? 22.551 -16.150 -4.497 1.00 96.50 204 LYS A C 1
ATOM 1680 O O . LYS A 1 204 ? 23.580 -16.054 -3.834 1.00 96.50 204 LYS A O 1
ATOM 1685 N N . LYS A 1 205 ? 22.471 -15.730 -5.763 1.00 97.88 205 LYS A N 1
ATOM 1686 C CA . LYS A 1 205 ? 23.568 -15.053 -6.471 1.00 97.88 205 LYS A CA 1
ATOM 1687 C C . LYS A 1 205 ? 23.747 -13.597 -6.031 1.00 97.88 205 LYS A C 1
ATOM 1689 O O . LYS A 1 205 ? 24.867 -13.088 -6.046 1.00 97.88 205 LYS A O 1
ATOM 1694 N N . TYR A 1 206 ? 22.664 -12.924 -5.640 1.00 97.88 206 TYR A N 1
ATOM 1695 C CA . TYR A 1 206 ? 22.671 -11.516 -5.220 1.00 97.88 206 TYR A CA 1
ATOM 1696 C C . TYR A 1 206 ? 22.077 -11.311 -3.811 1.00 97.88 206 TYR A C 1
ATOM 1698 O O . TYR A 1 206 ? 21.134 -10.526 -3.648 1.00 97.88 206 TYR A O 1
ATOM 1706 N N . PRO A 1 207 ? 22.639 -11.953 -2.767 1.00 97.81 207 PRO A N 1
ATOM 1707 C CA . PRO A 1 207 ? 22.064 -11.925 -1.421 1.00 97.81 207 PRO A CA 1
ATOM 1708 C C . PRO A 1 207 ? 22.080 -10.521 -0.812 1.00 97.81 207 PRO A C 1
ATOM 1710 O O . PRO A 1 207 ? 21.167 -10.153 -0.083 1.00 97.81 207 PRO A O 1
ATOM 1713 N N . TRP A 1 208 ? 23.068 -9.694 -1.166 1.00 98.25 208 TRP A N 1
ATOM 1714 C CA . TRP A 1 208 ? 23.147 -8.301 -0.719 1.00 98.25 208 TRP A CA 1
ATOM 1715 C C . TRP A 1 208 ? 21.975 -7.449 -1.227 1.00 98.25 208 TRP A C 1
ATOM 1717 O O . TRP A 1 208 ? 21.507 -6.569 -0.510 1.00 98.25 208 TRP A O 1
ATOM 1727 N N . ARG A 1 209 ? 21.483 -7.702 -2.449 1.00 98.12 209 ARG A N 1
ATOM 1728 C CA . ARG A 1 209 ? 20.344 -6.972 -3.024 1.00 98.12 209 ARG A CA 1
ATOM 1729 C C . ARG A 1 209 ? 19.057 -7.407 -2.347 1.00 98.12 209 ARG A C 1
ATOM 1731 O O . ARG A 1 209 ? 18.267 -6.571 -1.926 1.00 98.12 209 ARG A O 1
ATOM 1738 N N . TRP A 1 210 ? 18.902 -8.716 -2.166 1.00 98.12 210 TRP A N 1
ATOM 1739 C CA . TRP A 1 210 ? 17.768 -9.250 -1.425 1.00 98.12 210 TRP A CA 1
ATOM 1740 C C . TRP A 1 210 ? 17.734 -8.733 0.017 1.00 98.12 210 TRP A C 1
ATOM 1742 O O . TRP A 1 210 ? 16.676 -8.349 0.503 1.00 98.12 210 TRP A O 1
ATOM 1752 N N . LYS A 1 211 ? 18.892 -8.618 0.675 1.00 98.50 211 LYS A N 1
ATOM 1753 C CA . LYS A 1 211 ? 18.985 -8.029 2.012 1.00 98.50 211 LYS A CA 1
ATOM 1754 C C . LYS A 1 211 ? 18.534 -6.566 2.035 1.00 98.50 211 LYS A C 1
ATOM 1756 O O . LYS A 1 211 ? 17.731 -6.214 2.891 1.00 98.50 211 LYS A O 1
ATOM 1761 N N . LYS A 1 212 ? 18.948 -5.742 1.062 1.00 98.56 212 LYS A N 1
ATOM 1762 C CA . LYS A 1 212 ? 18.429 -4.366 0.923 1.00 98.56 212 LYS A CA 1
ATOM 1763 C C . LYS A 1 212 ? 16.908 -4.340 0.800 1.00 98.56 212 LYS A C 1
ATOM 1765 O O . LYS A 1 212 ? 16.262 -3.533 1.459 1.00 98.56 212 LYS A O 1
ATOM 1770 N N . TYR A 1 213 ? 16.337 -5.260 0.024 1.00 98.62 213 TYR A N 1
ATOM 1771 C CA . TYR A 1 213 ? 14.889 -5.373 -0.111 1.00 98.62 213 TYR A CA 1
ATOM 1772 C C . TYR A 1 213 ? 14.181 -5.766 1.193 1.00 98.62 213 TYR A C 1
ATOM 1774 O O . TYR A 1 213 ? 13.129 -5.218 1.533 1.00 98.62 213 TYR A O 1
ATOM 1782 N N . GLN A 1 214 ? 14.763 -6.707 1.939 1.00 98.56 214 GLN A N 1
ATOM 1783 C CA . GLN A 1 214 ? 14.264 -7.112 3.252 1.00 98.56 214 GLN A CA 1
ATOM 1784 C C . GLN A 1 214 ? 14.304 -5.948 4.243 1.00 98.56 214 GLN A C 1
ATOM 1786 O O . GLN A 1 214 ? 13.318 -5.728 4.939 1.00 98.56 214 GLN A O 1
ATOM 1791 N N . ASP A 1 215 ? 15.400 -5.189 4.276 1.00 98.75 215 ASP A N 1
ATOM 1792 C CA . ASP A 1 215 ? 15.558 -4.038 5.169 1.00 98.75 215 ASP A CA 1
ATOM 1793 C C . ASP A 1 215 ? 14.590 -2.908 4.792 1.00 98.75 215 ASP A C 1
ATOM 1795 O O . ASP A 1 215 ? 13.910 -2.369 5.662 1.00 98.75 215 ASP A O 1
ATOM 1799 N N . PHE A 1 216 ? 14.443 -2.617 3.495 1.00 98.75 216 PHE A N 1
ATOM 1800 C CA . PHE A 1 216 ? 13.431 -1.696 2.969 1.00 98.75 216 PHE A CA 1
ATOM 1801 C C . PHE A 1 216 ? 12.019 -2.092 3.427 1.00 98.75 216 PHE A C 1
ATOM 1803 O O . PHE A 1 216 ? 11.304 -1.288 4.024 1.00 98.75 216 PHE A O 1
ATOM 1810 N N . THR A 1 217 ? 11.641 -3.355 3.216 1.00 98.62 217 THR A N 1
ATOM 1811 C CA . THR A 1 217 ? 10.322 -3.888 3.593 1.00 98.62 217 THR A CA 1
ATOM 1812 C C . THR A 1 217 ? 10.098 -3.832 5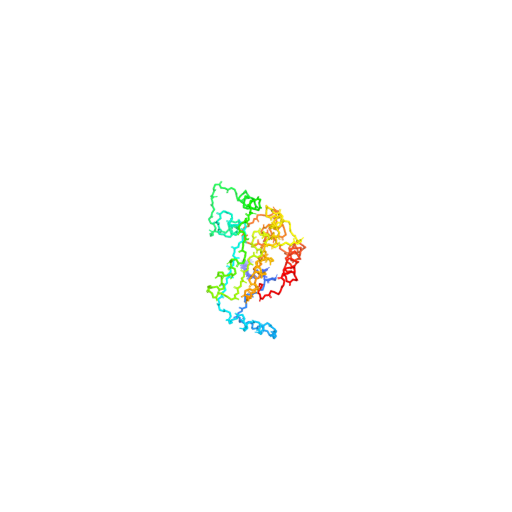.104 1.00 98.62 217 THR A C 1
ATOM 1814 O O . THR A 1 217 ? 9.054 -3.367 5.561 1.00 98.62 217 THR A O 1
ATOM 1817 N N . TYR A 1 218 ? 11.087 -4.269 5.888 1.00 98.62 218 TYR A N 1
ATOM 1818 C CA . TYR A 1 218 ? 11.038 -4.243 7.347 1.00 98.62 218 TYR A CA 1
ATOM 1819 C C . TYR A 1 218 ? 10.863 -2.819 7.875 1.00 98.62 218 TYR A C 1
ATOM 1821 O O . TYR A 1 218 ? 10.014 -2.590 8.732 1.00 98.62 218 TYR A O 1
ATOM 1829 N N . ASN A 1 219 ? 11.613 -1.851 7.345 1.00 98.75 219 ASN A N 1
ATOM 1830 C CA . ASN A 1 219 ? 11.524 -0.463 7.786 1.00 98.75 219 ASN A CA 1
ATOM 1831 C C . ASN A 1 219 ? 10.151 0.149 7.479 1.00 98.75 219 ASN A C 1
ATOM 1833 O O . ASN A 1 219 ? 9.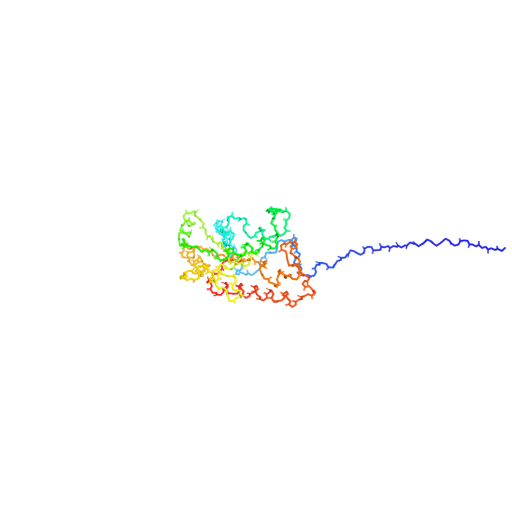597 0.836 8.333 1.00 98.75 219 ASN A O 1
ATOM 1837 N N . GLN A 1 220 ? 9.565 -0.140 6.313 1.0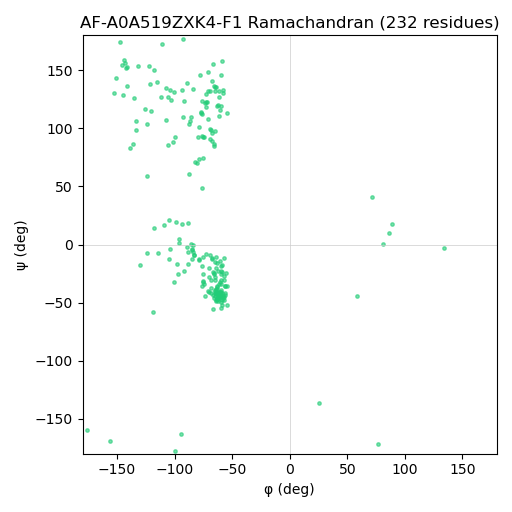0 98.75 220 GLN A N 1
ATOM 1838 C CA . GLN A 1 220 ? 8.208 0.310 5.979 1.00 98.75 220 GLN A CA 1
ATOM 1839 C C . GLN A 1 220 ? 7.148 -0.283 6.917 1.00 98.75 220 GLN A C 1
ATOM 1841 O O . GLN A 1 220 ? 6.300 0.442 7.439 1.00 98.75 220 GLN A O 1
ATOM 1846 N N . ILE A 1 221 ? 7.209 -1.593 7.172 1.00 98.56 221 ILE A N 1
ATOM 1847 C CA . ILE A 1 221 ? 6.30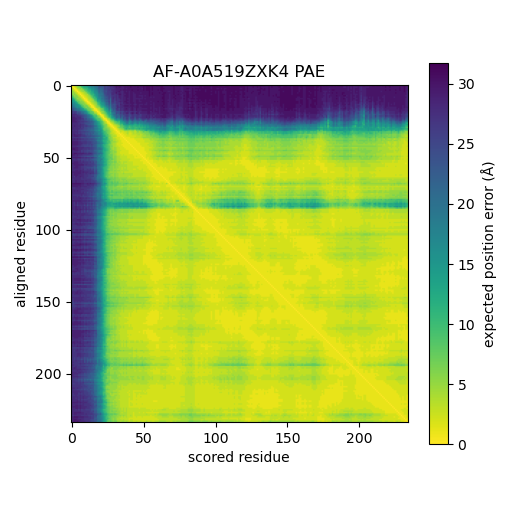1 -2.257 8.116 1.00 98.56 221 ILE A CA 1
ATOM 1848 C C . ILE A 1 221 ? 6.507 -1.698 9.528 1.00 98.56 221 ILE A C 1
ATOM 1850 O O . ILE A 1 221 ? 5.537 -1.408 10.224 1.00 98.56 221 ILE A O 1
ATOM 1854 N N . SER A 1 222 ? 7.756 -1.483 9.942 1.00 98.44 222 SER A N 1
ATOM 1855 C CA . SER A 1 222 ? 8.087 -0.885 11.234 1.00 98.44 222 SER A CA 1
ATOM 1856 C C . SER A 1 222 ? 7.487 0.516 11.377 1.00 98.44 222 SER A C 1
ATOM 1858 O O . SER A 1 222 ? 6.883 0.813 12.406 1.00 98.44 222 SER A O 1
ATOM 1860 N N . GLU A 1 223 ? 7.561 1.363 10.347 1.00 98.62 223 GLU A N 1
ATOM 1861 C CA . GLU A 1 223 ? 6.905 2.676 10.352 1.00 98.62 223 GLU A CA 1
ATOM 1862 C C . GLU A 1 223 ? 5.390 2.553 10.572 1.00 98.62 223 GLU A C 1
ATOM 1864 O O . GLU A 1 223 ? 4.841 3.278 11.403 1.00 98.62 223 GLU A O 1
ATOM 1869 N N . LEU A 1 224 ? 4.723 1.611 9.895 1.00 98.44 224 LEU A N 1
ATOM 1870 C CA . LEU A 1 224 ? 3.293 1.345 10.085 1.00 98.44 224 LEU A CA 1
ATOM 1871 C C . LEU A 1 224 ? 2.977 0.892 11.518 1.00 98.44 224 LEU A C 1
ATOM 1873 O O . LEU A 1 224 ? 2.049 1.414 12.134 1.00 98.44 224 LEU A O 1
ATOM 1877 N N . MET A 1 225 ? 3.763 -0.036 12.067 1.00 97.81 225 MET A N 1
ATOM 1878 C CA . MET A 1 225 ? 3.515 -0.606 13.397 1.00 97.81 225 MET A CA 1
ATOM 1879 C C . MET A 1 225 ? 3.775 0.380 14.541 1.00 97.81 225 MET A C 1
ATOM 1881 O O . MET A 1 225 ? 3.150 0.262 15.594 1.00 97.81 225 MET A O 1
ATOM 1885 N N . HIS A 1 226 ? 4.668 1.356 14.353 1.00 97.44 226 HIS A N 1
ATOM 1886 C CA . HIS A 1 226 ? 5.045 2.297 15.413 1.00 97.44 226 HIS A CA 1
ATOM 1887 C C . HIS A 1 226 ? 4.347 3.660 15.306 1.00 97.44 226 HIS A C 1
ATOM 1889 O O . HIS A 1 226 ? 4.059 4.272 16.334 1.00 97.44 226 HIS A O 1
ATOM 1895 N N . ASN A 1 227 ? 4.038 4.143 14.096 1.00 97.88 227 ASN A N 1
ATOM 1896 C CA . ASN A 1 227 ? 3.605 5.535 13.898 1.00 97.88 227 ASN A CA 1
ATOM 1897 C C . ASN A 1 227 ? 2.096 5.702 13.643 1.00 97.88 227 ASN A C 1
ATOM 1899 O O . ASN A 1 227 ? 1.593 6.824 13.704 1.00 97.88 227 ASN A O 1
ATOM 1903 N N . TYR A 1 228 ? 1.357 4.617 13.377 1.00 97.75 228 TYR A N 1
ATOM 1904 C CA . TYR A 1 228 ? -0.052 4.669 12.937 1.00 97.75 228 TYR A CA 1
ATOM 1905 C C . TYR A 1 228 ? -1.052 4.175 14.005 1.00 97.75 228 TYR A C 1
ATOM 1907 O O . TYR A 1 228 ? -2.235 3.919 13.733 1.00 97.75 228 TYR A O 1
ATOM 1915 N N . GLY A 1 229 ? -0.589 4.103 15.257 1.00 95.19 229 GLY A N 1
ATOM 1916 C CA . GLY A 1 229 ? -1.334 3.572 16.397 1.00 95.19 229 GLY A CA 1
ATOM 1917 C C . GLY A 1 229 ? -1.388 2.044 16.398 1.00 95.19 229 GLY A C 1
ATOM 1918 O O . GLY A 1 229 ? -0.735 1.388 15.594 1.00 95.19 229 GLY A O 1
ATOM 1919 N N . SER A 1 230 ? -2.187 1.467 17.299 1.00 93.81 230 SER A N 1
ATOM 1920 C CA . SER A 1 230 ? -2.315 0.010 17.397 1.00 93.81 230 SER A CA 1
ATOM 1921 C C . SER A 1 230 ? -2.859 -0.585 16.098 1.00 93.81 230 SER A C 1
ATOM 1923 O O . SER A 1 230 ? -3.923 -0.160 15.628 1.00 93.81 230 SER A O 1
ATOM 1925 N N . MET A 1 231 ? -2.140 -1.571 15.562 1.00 96.00 231 MET A N 1
ATOM 1926 C CA . MET A 1 231 ? -2.581 -2.419 14.459 1.00 96.00 231 MET A CA 1
ATOM 1927 C C . MET A 1 231 ? -3.063 -3.755 15.005 1.00 96.00 231 MET A C 1
ATOM 1929 O O . MET A 1 231 ? -2.412 -4.389 15.834 1.00 96.00 231 MET A O 1
ATOM 1933 N N . ASP A 1 232 ? -4.242 -4.157 14.555 1.00 96.25 232 ASP A N 1
ATOM 1934 C CA . ASP A 1 232 ? -4.893 -5.394 14.952 1.00 96.25 232 ASP A CA 1
ATOM 1935 C C . ASP A 1 232 ? -4.651 -6.525 13.946 1.00 96.25 232 ASP A C 1
ATOM 1937 O O . ASP A 1 232 ? -4.745 -7.691 14.330 1.00 96.25 232 ASP A O 1
ATOM 1941 N N . ILE A 1 233 ? -4.380 -6.172 12.683 1.00 95.44 233 ILE A N 1
ATOM 1942 C CA . ILE A 1 233 ? -4.175 -7.073 11.541 1.00 95.44 233 ILE A CA 1
ATOM 1943 C C . ILE A 1 233 ? -3.044 -6.490 10.664 1.00 95.44 233 ILE A C 1
ATOM 1945 O O . ILE A 1 233 ? -3.025 -5.284 10.408 1.00 95.44 233 ILE A O 1
ATOM 1949 N N . LEU A 1 234 ? -2.117 -7.328 10.200 1.00 92.19 234 LEU A N 1
ATOM 1950 C CA . LEU A 1 234 ? -1.072 -6.992 9.224 1.00 92.19 234 LEU A CA 1
ATOM 1951 C C . LEU A 1 234 ? -1.025 -8.083 8.151 1.00 92.19 234 LEU A C 1
ATOM 1953 O O . LEU A 1 234 ? -1.061 -9.266 8.558 1.00 92.19 234 LEU A O 1
#

Nearest PDB structures (foldseek):
  2wvv-assembly2_C  TM=8.013E-01  e=1.035E-10  Bacteroides thetaiotaomicron VPI-5482
  4pee-assembly4_D  TM=8.007E-01  e=1.035E-10  Bacteroides thetaiotaomicron VPI-5482
  4jl2-assembly1_A  TM=8.019E-01  e=1.650E-10  Bacteroides thetaiotaomicron VPI-5482
  2wvs-assembly1_B  TM=7.819E-01  e=1.163E-10  Bacteroides thetaiotaomicron VPI-5482
  1hl9-assembly1_B-3  TM=6.999E-01  e=1.391E-08  Thermotoga maritima MSB8